Protein AF-A0A6J4H127-F1 (afdb_monomer_lite)

Sequence (293 aa):
DEWSAAPVFAVDTPQQILRGTQSWRGPETDSFRLRAMWDEQKLYLLVEVRDPSHEQTGRGPGVGGGDTLWIYLDPQGDGGRIGAKLTLAQTPAGPEVWDWKAGFPLPNAELGWAESAGGYTYEAALPWESLRARGVAAGTTMRIEAGRGFGANSFMDLSGRDPDSAANLVPLELVETGGQAGPAETAAAGSQDPGSVALGVQLDGSERWVVPQAISPDRDYLWLDPVTPQPIHLEAGAHTLRLSYAGADPTRAAIVDGFLLQPAVATKTLASPDGAQLKLGFDMLQGTLTWDE

InterPro domains:
  IPR010502 Carbohydrate-binding domain, family 9 [PF06452] (25-137)

Foldseek 3Di:
DVQVQFAKQKFFDLLQWLDDSVLDPGRQAAIKIWTWADDPWWIKIKMWGFHQDFDAADDQVRRQVGWWKWKWKQLQAPLQATLWIWTFHQYPVGTFIYTPVVSGTQPPKDWDKDDDRRTIMIIITHTCVSSVHPPDDAQRKMFMKMWTADDDLIMGISASDQSRRSNRTFIDGHHPGHDYDDRTPHDPDPDPPLQQWWKWKDKQNHDTQTGRDSPDSDPPDDDDDDRDPDDDDDDPDDMDIDIDTRHPHPVDYDDDPDDDDDDQKDWDWDADPVGDIKIWIAGPVVRDIDIDD

Secondary structure (DSSP, 8-state):
-GGGGSPPEEE-SGGGEEE-GGG---TTTSEEEEEEEE-SSEEEEEEEEE-S-------GGGGGGSS-EEEEEETT-SSS--SEEEEEEEETTEEEEEETTTTEEPTT-EEEEEEETTEEEEEEEEETTTTT--S--TT-EEEEEEEE--STT-EEESSSS-TTSTTTSEEEE--SS--PPPPP-PPP-----GGGSEEEEEETT-PPEEEE----S-SSS-----SSSSPPP--SS---EEEEE--S-TT------------SEEEEEEE-TTS-EEEEEEETTTTEEEEE-

Organism: NCBI:txid1672391

Radius of gyration: 22.8 Å; chains: 1; bounding box: 52×43×76 Å

Structure (mmCIF, N/CA/C/O backbone):
data_AF-A0A6J4H127-F1
#
_entry.id   AF-A0A6J4H127-F1
#
loop_
_atom_site.group_PDB
_atom_site.id
_atom_site.type_symbol
_atom_site.label_atom_id
_atom_site.label_alt_id
_atom_site.label_comp_id
_atom_site.label_asym_id
_atom_site.label_entity_id
_atom_site.label_seq_id
_atom_site.pdbx_PDB_ins_code
_atom_site.Cartn_x
_atom_site.Cartn_y
_atom_site.Cartn_z
_atom_site.occupancy
_atom_site.B_iso_or_equiv
_atom_site.auth_seq_id
_atom_site.auth_comp_id
_atom_site.auth_asym_id
_atom_site.auth_atom_id
_atom_site.pdbx_PDB_model_num
ATOM 1 N N . ASP A 1 1 ? -9.387 15.082 22.200 1.00 81.12 1 ASP A N 1
ATOM 2 C CA . ASP A 1 1 ? -8.937 14.264 21.071 1.00 81.12 1 ASP A CA 1
ATOM 3 C C . ASP A 1 1 ? -9.582 12.894 21.209 1.00 81.12 1 ASP A C 1
ATOM 5 O O . ASP A 1 1 ? -9.268 12.171 22.152 1.00 81.12 1 ASP A O 1
ATOM 9 N N . GLU A 1 2 ? -10.579 12.613 20.376 1.00 87.62 2 GLU A N 1
ATOM 10 C CA . GLU A 1 2 ? -11.391 11.385 20.420 1.00 87.62 2 GLU A CA 1
ATOM 11 C C . GLU A 1 2 ? -10.576 10.122 20.113 1.00 87.62 2 GLU A C 1
ATOM 13 O O . GLU A 1 2 ? -10.805 9.073 20.714 1.00 87.62 2 GLU A O 1
ATOM 18 N N . TRP A 1 3 ? -9.518 10.257 19.310 1.00 94.19 3 TRP A N 1
ATOM 19 C CA . TRP A 1 3 ? -8.603 9.175 18.957 1.00 94.19 3 TRP A CA 1
ATOM 20 C C . TRP A 1 3 ? -7.806 8.616 20.136 1.00 94.19 3 TRP A C 1
ATOM 22 O O . TRP A 1 3 ? -7.263 7.516 20.049 1.00 94.19 3 TRP A O 1
ATOM 32 N N . SER A 1 4 ? -7.745 9.334 21.261 1.00 90.69 4 SER A N 1
ATOM 33 C CA . SER A 1 4 ? -7.053 8.871 22.472 1.00 90.69 4 SER A CA 1
ATOM 34 C C . SER A 1 4 ? -7.666 7.610 23.092 1.00 90.69 4 SER A C 1
ATOM 36 O O . SER A 1 4 ? -6.975 6.902 23.822 1.00 90.69 4 SER A O 1
ATOM 38 N N . ALA A 1 5 ? -8.934 7.313 22.789 1.00 88.06 5 ALA A N 1
ATOM 39 C CA . ALA A 1 5 ? -9.617 6.097 23.227 1.00 88.06 5 ALA A CA 1
ATOM 40 C C . ALA A 1 5 ? -9.449 4.917 22.250 1.00 88.06 5 ALA A C 1
ATOM 42 O O . ALA A 1 5 ? -9.799 3.788 22.594 1.00 88.06 5 ALA A O 1
ATOM 43 N N . ALA A 1 6 ? -8.932 5.159 21.041 1.00 92.81 6 ALA A N 1
ATOM 44 C CA . ALA A 1 6 ? -8.759 4.126 20.030 1.00 92.81 6 ALA A CA 1
ATOM 45 C C . ALA A 1 6 ? -7.421 3.377 20.216 1.00 92.81 6 ALA A C 1
ATOM 47 O O . ALA A 1 6 ? -6.388 4.011 20.468 1.00 92.81 6 ALA A O 1
ATOM 48 N N . PRO A 1 7 ? -7.402 2.039 20.054 1.00 92.69 7 PRO A N 1
ATOM 49 C CA . PRO A 1 7 ? -6.166 1.265 20.048 1.00 92.69 7 PRO A CA 1
ATOM 50 C C . PRO A 1 7 ? -5.186 1.752 18.974 1.00 92.69 7 PRO A C 1
ATOM 52 O O . PRO A 1 7 ? -5.594 2.098 17.866 1.00 92.69 7 PRO A O 1
ATOM 55 N N . VAL A 1 8 ? -3.888 1.726 19.291 1.00 94.75 8 VAL A N 1
ATOM 56 C CA . VAL A 1 8 ? -2.814 2.068 18.347 1.00 94.75 8 VAL A CA 1
ATOM 57 C C . VAL A 1 8 ? -2.199 0.797 17.779 1.00 94.75 8 VAL A C 1
ATOM 59 O O . VAL A 1 8 ? -1.651 -0.009 18.528 1.00 94.75 8 VAL A O 1
ATOM 62 N N . PHE A 1 9 ? -2.227 0.661 16.458 1.00 94.56 9 PHE A N 1
ATOM 63 C CA . PHE A 1 9 ? -1.550 -0.398 15.717 1.00 94.56 9 PHE A CA 1
ATOM 64 C C . PHE A 1 9 ? -0.291 0.183 15.073 1.00 94.56 9 PHE A C 1
ATOM 66 O O . PHE A 1 9 ? -0.372 0.966 14.127 1.00 94.56 9 PHE A O 1
ATOM 73 N N . ALA A 1 10 ? 0.873 -0.139 15.635 1.00 96.06 10 ALA A N 1
ATOM 74 C CA . ALA A 1 10 ? 2.156 0.346 15.138 1.00 96.06 10 ALA A CA 1
ATOM 75 C C . ALA A 1 10 ? 2.726 -0.595 14.073 1.00 96.06 10 ALA A C 1
ATOM 77 O O . ALA A 1 10 ? 2.687 -1.818 14.228 1.00 96.06 10 ALA A O 1
ATOM 78 N N . VAL A 1 11 ? 3.269 -0.005 13.010 1.00 96.38 11 VAL A N 1
ATOM 79 C CA . VAL A 1 11 ? 4.017 -0.698 11.964 1.00 96.38 11 VAL A CA 1
ATOM 80 C C . VAL A 1 11 ? 5.423 -0.136 11.937 1.00 96.38 11 VAL A C 1
ATOM 82 O O . VAL A 1 11 ? 5.689 0.885 11.307 1.00 96.38 11 VAL A O 1
ATOM 85 N N . ASP A 1 12 ? 6.295 -0.762 12.718 1.00 96.06 12 ASP A N 1
ATOM 86 C CA . ASP A 1 12 ? 7.609 -0.240 13.092 1.00 96.06 12 ASP A CA 1
ATOM 87 C C . ASP A 1 12 ? 8.660 -1.351 13.301 1.00 96.06 12 ASP A C 1
ATOM 89 O O . ASP A 1 12 ? 9.743 -1.110 13.837 1.00 96.06 12 ASP A O 1
ATOM 93 N N . THR A 1 13 ? 8.381 -2.573 12.836 1.00 90.00 13 THR A N 1
ATOM 94 C CA . THR A 1 13 ? 9.287 -3.721 12.983 1.00 90.00 13 THR A CA 1
ATOM 95 C C . THR A 1 13 ? 9.682 -4.343 11.640 1.00 90.00 13 THR A C 1
ATOM 97 O O . THR A 1 13 ? 8.911 -4.286 10.682 1.00 90.00 13 THR A O 1
ATOM 100 N N . PRO A 1 14 ? 10.849 -5.015 11.551 1.00 84.81 14 PRO A N 1
ATOM 101 C CA . PRO A 1 14 ? 11.246 -5.732 10.339 1.00 84.81 14 PRO A CA 1
ATOM 102 C C . PRO A 1 14 ? 10.236 -6.784 9.872 1.00 84.81 14 PRO A C 1
ATOM 104 O O . PRO A 1 14 ? 10.102 -6.999 8.677 1.00 84.81 14 PRO A O 1
ATOM 107 N N . GLN A 1 15 ? 9.524 -7.433 10.797 1.00 84.38 15 GLN A N 1
ATOM 108 C CA . GLN A 1 15 ? 8.566 -8.504 10.495 1.00 84.38 15 GLN A CA 1
ATOM 109 C C . GLN A 1 15 ? 7.365 -8.012 9.685 1.00 84.38 15 GLN A C 1
ATOM 111 O O . GLN A 1 15 ? 6.705 -8.808 9.023 1.00 84.38 15 GLN A O 1
ATOM 116 N N . GLN A 1 16 ? 7.096 -6.710 9.749 1.00 92.00 16 GLN A N 1
ATOM 117 C CA . GLN A 1 16 ? 6.019 -6.021 9.046 1.00 92.00 16 GLN A CA 1
ATOM 118 C C . GLN A 1 16 ? 6.424 -5.564 7.640 1.00 92.00 16 GLN A C 1
ATOM 120 O O . GLN A 1 16 ? 5.627 -4.975 6.915 1.00 92.00 16 GLN A O 1
ATOM 125 N N . ILE A 1 17 ? 7.663 -5.836 7.230 1.00 86.06 17 ILE A N 1
ATOM 126 C CA . ILE A 1 17 ? 8.145 -5.534 5.890 1.00 86.06 17 ILE A CA 1
ATOM 127 C C . ILE A 1 17 ? 7.847 -6.729 4.993 1.00 86.06 17 ILE A C 1
ATOM 129 O O . ILE A 1 17 ? 8.472 -7.783 5.098 1.00 86.06 17 ILE A O 1
ATOM 133 N N . LEU A 1 18 ? 6.917 -6.546 4.061 1.00 83.75 18 LEU A N 1
ATOM 134 C CA . LEU A 1 18 ? 6.637 -7.536 3.028 1.00 83.75 18 LEU A CA 1
ATOM 135 C C . LEU A 1 18 ? 7.803 -7.638 2.033 1.00 83.75 18 LEU A C 1
ATOM 137 O O . LEU A 1 18 ? 8.158 -8.730 1.584 1.00 83.75 18 LEU A O 1
ATOM 141 N N . ARG A 1 19 ? 8.406 -6.495 1.676 1.00 78.00 19 ARG A N 1
ATOM 142 C CA . ARG A 1 19 ? 9.520 -6.419 0.718 1.00 78.00 19 ARG A CA 1
ATOM 143 C C . ARG A 1 19 ? 10.345 -5.144 0.871 1.00 78.00 19 ARG A C 1
ATOM 145 O O . ARG A 1 19 ? 9.851 -4.113 1.321 1.00 78.00 19 ARG A O 1
ATOM 152 N N . GLY A 1 20 ? 11.591 -5.197 0.403 1.00 76.44 20 GLY A N 1
ATOM 153 C CA . GLY A 1 20 ? 12.485 -4.037 0.389 1.00 76.44 20 GLY A CA 1
ATOM 154 C C . GLY A 1 20 ? 13.154 -3.741 1.731 1.00 76.44 20 GLY A C 1
ATOM 155 O O . GLY A 1 20 ? 13.531 -2.602 1.971 1.00 76.44 20 GLY A O 1
ATOM 156 N N . THR A 1 21 ? 13.334 -4.746 2.594 1.00 80.69 21 THR A N 1
ATOM 157 C CA . THR A 1 21 ? 13.971 -4.626 3.921 1.00 80.69 21 THR A CA 1
ATOM 158 C C . THR A 1 21 ? 15.309 -3.886 3.893 1.00 80.69 21 THR A C 1
ATOM 160 O O . THR A 1 21 ? 15.615 -3.131 4.808 1.00 80.69 21 THR A O 1
ATOM 163 N N . GLN A 1 22 ? 16.097 -4.042 2.828 1.00 77.94 22 GLN A N 1
ATOM 164 C CA . GLN A 1 22 ? 17.373 -3.345 2.637 1.00 77.94 22 GLN A CA 1
ATOM 165 C C . GLN A 1 22 ? 17.247 -1.818 2.511 1.00 77.94 22 GLN A C 1
ATOM 167 O O . GLN A 1 22 ? 18.223 -1.106 2.729 1.00 77.94 22 GLN A O 1
ATOM 172 N N . SER A 1 23 ? 16.069 -1.324 2.128 1.00 83.19 23 SER A N 1
ATOM 173 C CA . SER A 1 23 ? 15.762 0.101 1.983 1.00 83.19 23 SER A CA 1
ATOM 174 C C . SER A 1 23 ? 15.157 0.699 3.253 1.00 83.19 23 SER A C 1
ATOM 176 O O . SER A 1 23 ? 14.990 1.911 3.317 1.00 83.19 23 SER A O 1
ATOM 178 N N . TRP A 1 24 ? 14.840 -0.124 4.258 1.00 88.25 24 TRP A N 1
ATOM 179 C CA . TRP A 1 24 ? 14.204 0.330 5.489 1.00 88.25 24 TRP A CA 1
ATOM 180 C C . TRP A 1 24 ? 15.206 1.069 6.376 1.00 88.25 24 TRP A C 1
ATOM 182 O O . TRP A 1 24 ? 16.192 0.496 6.842 1.00 88.25 24 TRP A O 1
ATOM 192 N N . ARG A 1 25 ? 14.945 2.351 6.633 1.00 91.94 25 ARG A N 1
ATOM 193 C CA . ARG A 1 25 ? 15.816 3.246 7.415 1.00 91.94 25 ARG A CA 1
ATOM 194 C C . ARG A 1 2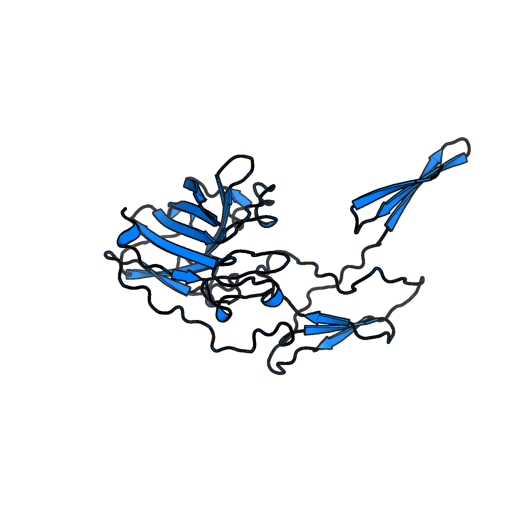5 ? 15.574 3.135 8.924 1.00 91.94 25 ARG A C 1
ATOM 196 O O . ARG A 1 25 ? 16.250 3.796 9.710 1.00 91.94 25 ARG A O 1
ATOM 203 N N . GLY A 1 26 ? 14.646 2.270 9.327 1.00 92.81 26 GLY A N 1
ATOM 204 C CA . GLY A 1 26 ? 14.267 2.026 10.712 1.00 92.81 26 GLY A CA 1
ATOM 205 C C . GLY A 1 26 ? 12.992 2.767 11.123 1.00 92.81 26 GLY A C 1
ATOM 206 O O . GLY A 1 26 ? 12.501 3.636 10.401 1.00 92.81 26 GLY A O 1
ATOM 207 N N . PRO A 1 27 ? 12.456 2.451 12.312 1.00 95.69 27 PRO A N 1
ATOM 208 C CA . PRO A 1 27 ? 11.121 2.879 12.731 1.00 95.69 27 PRO A CA 1
ATOM 209 C C . PRO A 1 27 ? 10.981 4.389 12.936 1.00 95.69 27 PRO A C 1
ATOM 211 O O . PRO A 1 27 ? 9.883 4.928 12.848 1.00 95.69 27 PRO A O 1
ATOM 214 N N . GLU A 1 28 ? 12.084 5.095 13.171 1.00 95.75 28 GLU A N 1
ATOM 215 C CA . GLU A 1 28 ? 12.083 6.554 13.324 1.00 95.75 28 GLU A CA 1
ATOM 216 C C . GLU A 1 28 ? 11.917 7.295 11.988 1.00 95.75 28 GLU A C 1
ATOM 218 O O . GLU A 1 28 ? 11.744 8.511 11.968 1.00 95.75 28 GLU A O 1
ATOM 223 N N . THR A 1 29 ? 12.007 6.586 10.860 1.00 95.44 29 THR A N 1
ATOM 224 C CA . THR A 1 29 ? 11.959 7.172 9.513 1.00 95.44 29 THR A CA 1
ATOM 225 C C . THR A 1 29 ? 10.939 6.488 8.620 1.00 95.44 29 THR A C 1
ATOM 227 O O . THR A 1 29 ? 10.255 7.184 7.888 1.00 95.44 29 THR A O 1
ATOM 230 N N . ASP A 1 30 ? 10.822 5.164 8.696 1.00 96.06 30 ASP A N 1
ATOM 231 C CA . ASP A 1 30 ? 9.944 4.354 7.859 1.00 96.06 30 ASP A CA 1
ATOM 232 C C . ASP A 1 30 ? 9.000 3.548 8.750 1.00 96.06 30 ASP A C 1
ATOM 234 O O . ASP A 1 30 ? 9.245 2.390 9.086 1.00 96.06 30 ASP A O 1
ATOM 238 N N . SER A 1 31 ? 7.931 4.193 9.202 1.00 97.50 31 SER A N 1
ATOM 239 C CA . SER A 1 31 ? 6.904 3.553 10.022 1.00 97.50 31 SER A CA 1
ATOM 240 C C . SER A 1 31 ? 5.572 4.263 9.869 1.00 97.50 31 SER A C 1
ATOM 242 O O . SER A 1 31 ? 5.485 5.349 9.290 1.00 97.50 31 SER A O 1
ATOM 244 N N . PHE A 1 32 ? 4.518 3.662 10.404 1.00 98.31 32 PHE A N 1
ATOM 245 C CA . PHE A 1 32 ? 3.281 4.384 10.649 1.00 98.31 32 PHE A CA 1
ATOM 246 C C . PHE A 1 32 ? 2.535 3.818 11.854 1.00 98.31 32 PHE A C 1
ATOM 248 O O . PHE A 1 32 ? 2.802 2.713 12.328 1.00 98.31 32 PHE A O 1
ATOM 255 N N . ARG A 1 33 ? 1.585 4.597 12.363 1.00 97.88 33 ARG A N 1
ATOM 256 C CA . ARG A 1 33 ? 0.638 4.179 13.395 1.00 97.88 33 ARG A CA 1
ATOM 257 C C . ARG A 1 33 ? -0.766 4.353 12.870 1.00 97.88 33 ARG A C 1
ATOM 259 O O . ARG A 1 33 ? -1.119 5.442 12.435 1.00 97.88 33 ARG A O 1
ATOM 266 N N . LEU A 1 34 ? -1.557 3.296 12.954 1.00 97.88 34 LEU A N 1
ATOM 267 C CA . LEU A 1 34 ? -2.966 3.288 12.601 1.00 97.88 34 LEU A CA 1
ATOM 268 C C . LEU A 1 34 ? -3.814 3.302 13.875 1.00 97.88 34 LEU A C 1
ATOM 270 O O . LEU A 1 34 ? -3.549 2.561 14.822 1.00 97.88 34 LEU A O 1
ATOM 274 N N . ARG A 1 35 ? -4.874 4.104 13.873 1.00 97.69 35 ARG A N 1
ATOM 275 C CA . ARG A 1 35 ? -6.030 3.958 14.759 1.00 97.69 35 ARG A CA 1
ATOM 276 C C . ARG A 1 35 ? -7.274 3.819 13.901 1.00 97.69 35 ARG A C 1
ATOM 278 O O . ARG A 1 35 ? -7.372 4.445 12.847 1.00 97.69 35 ARG A O 1
ATOM 285 N N . ALA A 1 36 ? -8.221 3.024 14.375 1.00 97.06 36 ALA A N 1
ATOM 286 C CA . ALA A 1 36 ? -9.509 2.851 13.726 1.00 97.06 36 ALA A CA 1
ATOM 287 C C . ALA A 1 36 ? -10.638 3.097 14.729 1.00 97.06 36 ALA A C 1
ATOM 289 O O . ALA A 1 36 ? -10.562 2.667 15.880 1.00 97.06 36 ALA A O 1
ATOM 290 N N . MET A 1 37 ? -11.681 3.779 14.272 1.00 97.19 37 MET A N 1
ATOM 291 C CA . MET A 1 37 ? -12.963 3.919 14.962 1.00 97.19 37 MET A CA 1
ATOM 292 C C . MET A 1 37 ? -14.079 3.635 13.963 1.00 97.19 37 MET A C 1
ATOM 294 O O . MET A 1 37 ? -13.846 3.586 12.757 1.00 97.19 37 MET A O 1
ATOM 298 N N . TRP A 1 38 ? -15.298 3.439 14.443 1.00 97.69 38 TRP A N 1
ATOM 299 C CA . TRP A 1 38 ? -16.438 3.215 13.569 1.00 97.69 38 TRP A CA 1
ATOM 300 C C . TRP A 1 38 ? -17.729 3.726 14.200 1.00 97.69 38 TRP A C 1
ATOM 302 O O . TRP A 1 38 ? -17.828 3.836 15.421 1.00 97.69 38 TRP A O 1
ATOM 312 N N . ASP A 1 39 ? -18.710 4.005 13.350 1.00 96.31 39 ASP A N 1
ATOM 313 C CA . ASP A 1 39 ? -20.108 4.200 13.728 1.00 96.31 39 ASP A CA 1
ATOM 314 C C . ASP A 1 39 ? -21.032 3.465 12.740 1.00 96.31 39 ASP A C 1
ATOM 316 O O . ASP A 1 39 ? -20.569 2.707 11.878 1.00 96.31 39 ASP A O 1
ATOM 320 N N . GLU A 1 40 ? -22.349 3.673 12.832 1.00 95.88 40 GLU A N 1
ATOM 321 C CA . GLU A 1 40 ? -23.301 2.992 11.946 1.00 95.88 40 GLU A CA 1
ATOM 322 C C . GLU A 1 40 ? -23.157 3.368 10.458 1.00 95.88 40 GLU A C 1
ATOM 324 O O . GLU A 1 40 ? -23.720 2.690 9.595 1.00 95.88 40 GLU A O 1
ATOM 329 N N . GLN A 1 41 ? -22.425 4.434 10.126 1.00 97.44 41 GLN A N 1
ATOM 330 C CA . GLN A 1 41 ? -22.322 4.989 8.777 1.00 97.44 41 GLN A CA 1
ATOM 331 C C . GLN A 1 41 ? -20.936 4.820 8.153 1.00 97.44 41 GLN A C 1
ATOM 333 O O . GLN A 1 41 ? -20.843 4.621 6.935 1.00 97.44 41 GLN A O 1
ATOM 338 N N . LYS A 1 42 ? -19.866 4.911 8.947 1.00 98.44 42 LYS A N 1
ATOM 339 C CA . LYS A 1 42 ? -18.495 5.007 8.448 1.00 98.44 42 LYS A CA 1
ATOM 340 C C . LYS A 1 42 ? -17.493 4.204 9.280 1.00 98.44 42 LYS A C 1
ATOM 342 O O . LYS A 1 42 ? -17.625 4.025 10.490 1.00 98.44 42 LYS A O 1
ATOM 347 N N . LEU A 1 43 ? -16.439 3.784 8.589 1.00 98.44 43 LEU A N 1
ATOM 348 C CA . LEU A 1 43 ? -15.148 3.431 9.165 1.00 98.44 43 LEU A CA 1
ATOM 349 C C . LEU A 1 43 ? -14.273 4.683 9.191 1.00 98.44 43 LEU A C 1
ATOM 351 O O . LEU A 1 43 ? -14.102 5.334 8.161 1.00 98.44 43 LEU A O 1
ATOM 355 N N . TYR A 1 44 ? -13.677 4.985 10.335 1.00 98.56 44 TYR A N 1
ATOM 356 C CA . TYR A 1 44 ? -12.742 6.090 10.494 1.00 98.56 44 TYR A CA 1
ATOM 357 C C . TYR A 1 44 ? -11.331 5.549 10.671 1.00 98.56 44 TYR A C 1
ATOM 359 O O . TYR A 1 44 ? -11.118 4.646 11.480 1.00 98.56 44 TYR A O 1
ATOM 367 N N . LEU A 1 45 ? -10.365 6.124 9.958 1.00 98.62 45 LEU A N 1
ATOM 368 C CA . LEU A 1 45 ? -8.949 5.777 10.076 1.00 98.62 45 LEU A CA 1
ATOM 369 C C . LEU A 1 45 ? -8.131 7.033 10.369 1.00 98.62 45 LEU A C 1
ATOM 371 O O . LEU A 1 45 ? -8.240 8.013 9.638 1.00 98.62 45 LEU A O 1
ATOM 375 N N . LEU A 1 46 ? -7.269 6.973 11.381 1.00 98.38 46 LEU A N 1
ATOM 376 C CA . LEU A 1 46 ? -6.222 7.963 11.620 1.00 98.38 46 LEU A CA 1
ATOM 377 C C . LEU A 1 46 ? -4.872 7.287 11.451 1.00 98.38 46 LEU A C 1
ATOM 379 O O . LEU A 1 46 ? -4.579 6.307 12.141 1.00 98.38 46 LEU A O 1
ATOM 383 N N . VAL A 1 47 ? -4.048 7.816 10.551 1.00 98.44 47 VAL A N 1
ATOM 384 C CA . VAL A 1 47 ? -2.750 7.233 10.223 1.00 98.44 47 VAL A CA 1
ATOM 385 C C . VAL A 1 47 ? -1.661 8.275 10.319 1.00 98.44 47 VAL A C 1
ATOM 387 O O . VAL A 1 47 ? -1.614 9.200 9.518 1.00 98.44 47 VAL A O 1
ATOM 390 N N . GLU A 1 48 ? -0.777 8.100 11.294 1.00 98.19 48 GLU A N 1
ATOM 391 C CA . GLU A 1 48 ? 0.410 8.928 11.492 1.00 98.19 48 GLU A CA 1
ATOM 392 C C . GLU A 1 48 ? 1.596 8.231 10.823 1.00 98.19 48 GLU A C 1
ATOM 394 O O . GLU A 1 48 ? 2.038 7.181 11.291 1.00 98.19 48 GLU A O 1
ATOM 399 N N . VAL A 1 49 ? 2.109 8.788 9.732 1.00 98.38 49 VAL A N 1
ATOM 400 C CA . VAL A 1 49 ? 3.230 8.232 8.967 1.00 98.38 49 VAL A CA 1
ATOM 401 C C . VAL A 1 49 ? 4.518 8.945 9.348 1.00 98.38 49 VAL A C 1
ATOM 403 O O . VAL A 1 49 ? 4.566 10.173 9.395 1.00 98.38 49 VAL A O 1
ATOM 406 N N . ARG A 1 50 ? 5.580 8.175 9.590 1.00 98.00 50 ARG A N 1
ATOM 407 C CA . ARG A 1 50 ? 6.956 8.671 9.583 1.00 98.00 50 ARG A CA 1
ATOM 408 C C . ARG A 1 50 ? 7.495 8.536 8.173 1.00 98.00 50 ARG A C 1
ATOM 410 O O . ARG A 1 50 ? 7.542 7.430 7.639 1.00 98.00 50 ARG A O 1
ATOM 417 N N . ASP A 1 51 ? 7.827 9.681 7.595 1.00 95.69 51 ASP A N 1
ATOM 418 C CA . ASP A 1 51 ? 8.592 9.831 6.364 1.00 95.69 51 ASP A CA 1
ATOM 419 C C . ASP A 1 51 ? 9.050 11.296 6.277 1.00 95.69 51 ASP A C 1
ATOM 421 O O . ASP A 1 51 ? 8.205 12.195 6.319 1.00 95.69 51 ASP A O 1
ATOM 425 N N . PRO A 1 52 ? 10.358 11.594 6.220 1.00 92.75 52 PRO A N 1
ATOM 426 C CA . PRO A 1 52 ? 10.842 12.973 6.166 1.00 92.75 52 PRO A CA 1
ATOM 427 C C . PRO A 1 52 ? 10.441 13.731 4.893 1.00 92.75 52 PRO A C 1
ATOM 429 O O . PRO A 1 52 ? 10.581 14.953 4.864 1.00 92.75 52 PRO A O 1
ATOM 432 N N . SER A 1 53 ? 9.977 13.039 3.854 1.00 90.44 53 SER A N 1
ATOM 433 C CA . SER A 1 53 ? 9.517 13.629 2.597 1.00 90.44 53 SER A CA 1
ATOM 434 C C . SER A 1 53 ? 8.188 13.010 2.186 1.00 90.44 53 SER A C 1
ATOM 436 O O . SER A 1 53 ? 8.018 11.805 2.310 1.00 90.44 53 SER A O 1
ATOM 438 N N . HIS A 1 54 ? 7.263 13.828 1.684 1.00 94.44 54 HIS A N 1
ATOM 439 C CA . HIS A 1 54 ? 6.060 13.349 1.005 1.00 94.44 54 HIS A CA 1
ATOM 440 C C . HIS A 1 54 ? 6.165 13.674 -0.488 1.00 94.44 54 HIS A C 1
ATOM 442 O O . HIS A 1 54 ? 6.173 14.842 -0.880 1.00 94.44 54 HIS A O 1
ATOM 448 N N . GLU A 1 55 ? 6.285 12.642 -1.320 1.00 93.62 55 GLU A N 1
ATOM 449 C CA . GLU A 1 55 ? 6.450 12.724 -2.769 1.00 93.62 55 GLU A CA 1
ATOM 450 C C . GLU A 1 55 ? 5.260 12.085 -3.493 1.00 93.62 55 GLU A C 1
ATOM 452 O O . GLU A 1 55 ? 5.216 10.884 -3.754 1.00 93.62 55 GLU A O 1
ATOM 457 N N . GLN A 1 56 ? 4.280 12.903 -3.879 1.00 94.50 56 GLN A N 1
ATOM 458 C CA . GLN A 1 56 ? 3.113 12.446 -4.633 1.00 94.50 56 GLN A CA 1
ATOM 459 C C . GLN A 1 56 ? 2.800 13.392 -5.794 1.00 94.50 56 GLN A C 1
ATOM 461 O O . GLN A 1 56 ? 2.427 14.549 -5.607 1.00 94.50 56 GLN A O 1
ATOM 466 N N . THR A 1 57 ? 2.924 12.882 -7.019 1.00 93.44 57 THR A N 1
ATOM 467 C CA . THR A 1 57 ? 2.646 13.636 -8.258 1.00 93.44 57 THR A CA 1
ATOM 468 C C . THR A 1 57 ? 1.466 13.070 -9.050 1.00 93.44 57 THR A C 1
ATOM 470 O O . THR A 1 57 ? 0.978 13.711 -9.984 1.00 93.44 57 THR A O 1
ATOM 473 N N . GLY A 1 58 ? 0.991 11.881 -8.675 1.00 89.56 58 GLY A N 1
ATOM 474 C CA . GLY A 1 58 ? -0.097 11.165 -9.319 1.00 89.56 58 GLY A CA 1
ATOM 475 C C . GLY A 1 58 ? -1.483 11.571 -8.817 1.00 89.56 58 GLY A C 1
ATOM 476 O O . GLY A 1 58 ? -1.655 12.213 -7.783 1.00 89.56 58 GLY A O 1
ATOM 477 N N . ARG A 1 59 ? -2.493 11.174 -9.595 1.00 93.50 59 ARG A N 1
ATOM 478 C CA . ARG A 1 59 ? -3.930 11.286 -9.298 1.00 93.50 59 ARG A CA 1
ATOM 479 C C . ARG A 1 59 ? -4.670 10.100 -9.900 1.00 93.50 59 ARG A C 1
ATOM 481 O O . ARG A 1 59 ? -4.197 9.533 -10.892 1.00 93.50 59 ARG A O 1
ATOM 488 N N . GLY A 1 60 ? -5.843 9.772 -9.374 1.00 93.19 60 GLY A N 1
ATOM 489 C CA . GLY A 1 60 ? -6.628 8.632 -9.823 1.00 93.19 60 GLY A CA 1
ATOM 490 C C . GLY A 1 60 ? -5.793 7.347 -9.888 1.00 93.19 60 GLY A C 1
ATOM 491 O O . GLY A 1 60 ? -5.128 7.015 -8.916 1.00 93.19 60 GLY A O 1
ATOM 492 N N . PRO A 1 61 ? -5.705 6.652 -11.037 1.00 88.50 61 PRO A N 1
ATOM 493 C CA . PRO A 1 61 ? -4.901 5.431 -11.142 1.00 88.50 61 PRO A CA 1
ATOM 494 C C . PRO A 1 61 ? -3.384 5.668 -10.996 1.00 88.50 61 PRO A C 1
ATOM 496 O O . PRO A 1 61 ? -2.630 4.716 -10.843 1.00 88.50 61 PRO A O 1
ATOM 499 N N . GLY A 1 62 ? -2.912 6.920 -11.056 1.00 88.44 62 GLY A N 1
ATOM 500 C CA . GLY A 1 62 ? -1.500 7.264 -10.875 1.00 88.44 62 GLY A CA 1
ATOM 501 C C . GLY A 1 62 ? -1.058 7.407 -9.416 1.00 88.44 62 GLY A C 1
ATOM 502 O O . GLY A 1 62 ? 0.141 7.497 -9.174 1.00 88.44 62 GLY A O 1
ATOM 503 N N . VAL A 1 63 ? -1.981 7.432 -8.443 1.00 91.25 63 VAL A N 1
ATOM 504 C CA . VAL A 1 63 ? -1.640 7.659 -7.019 1.00 91.25 63 VAL A CA 1
ATOM 505 C C . VAL A 1 63 ? -0.735 6.577 -6.430 1.00 91.25 63 VAL A C 1
ATOM 507 O O . VAL A 1 63 ? 0.031 6.856 -5.513 1.00 91.25 63 VAL A O 1
ATOM 510 N N . GLY A 1 64 ? -0.771 5.360 -6.982 1.00 86.38 64 GLY A N 1
ATOM 511 C CA . GLY A 1 64 ? 0.074 4.252 -6.533 1.00 86.38 64 GLY A CA 1
ATOM 512 C C . GLY A 1 64 ? 1.567 4.429 -6.835 1.00 86.38 64 GLY A C 1
ATOM 513 O O . GLY A 1 64 ? 2.376 3.686 -6.292 1.00 86.38 64 GLY A O 1
ATOM 514 N N . GLY A 1 65 ? 1.937 5.389 -7.693 1.00 84.00 65 GLY A N 1
ATOM 515 C CA . GLY A 1 65 ? 3.328 5.647 -8.081 1.00 84.00 65 GLY A CA 1
ATOM 516 C C . GLY A 1 65 ? 4.102 6.587 -7.152 1.00 84.00 65 GLY A C 1
ATOM 517 O O . GLY A 1 65 ? 5.272 6.844 -7.416 1.00 84.00 65 GLY A O 1
ATOM 518 N N . GLY A 1 66 ? 3.467 7.120 -6.107 1.00 90.12 66 GLY A N 1
ATOM 519 C CA . GLY A 1 66 ? 4.095 8.007 -5.127 1.00 90.12 66 GLY A CA 1
ATOM 520 C C . GLY A 1 66 ? 3.688 7.657 -3.700 1.00 90.12 66 GLY A C 1
ATOM 521 O O . GLY A 1 66 ? 3.119 6.593 -3.445 1.00 90.12 66 GLY A O 1
ATOM 522 N N . ASP A 1 67 ? 3.933 8.577 -2.774 1.00 94.75 67 ASP A N 1
ATOM 523 C CA . ASP A 1 67 ? 3.597 8.389 -1.370 1.00 94.75 67 ASP A CA 1
ATOM 524 C C . ASP A 1 67 ? 2.086 8.360 -1.157 1.00 94.75 67 ASP A C 1
ATOM 526 O O . ASP A 1 67 ? 1.353 9.336 -1.361 1.00 94.75 67 ASP A O 1
ATOM 530 N N . THR A 1 68 ? 1.624 7.192 -0.730 1.00 96.00 68 THR A N 1
ATOM 531 C CA . THR A 1 68 ? 0.232 6.882 -0.440 1.00 96.00 68 THR A CA 1
ATOM 532 C C . THR A 1 68 ? 0.179 5.823 0.650 1.00 96.00 68 THR A C 1
ATOM 534 O O . THR A 1 68 ? 1.069 4.976 0.766 1.00 96.00 68 THR A O 1
ATOM 537 N N . LEU A 1 69 ? -0.903 5.829 1.421 1.00 98.00 69 LEU A N 1
ATOM 538 C CA . LEU A 1 69 ? -1.267 4.686 2.244 1.00 98.00 69 LEU A CA 1
ATOM 539 C C . LEU A 1 69 ? -2.218 3.786 1.457 1.00 98.00 69 LEU A C 1
ATOM 541 O O . LEU A 1 69 ? -3.182 4.273 0.877 1.00 98.00 69 LEU A O 1
ATOM 545 N N . TRP A 1 70 ? -1.967 2.487 1.448 1.00 97.94 70 TRP A N 1
ATOM 546 C CA . TRP A 1 70 ? -2.849 1.469 0.897 1.00 97.94 70 TRP A CA 1
ATOM 547 C C . TRP A 1 70 ? -3.724 0.881 1.997 1.00 97.94 70 TRP A C 1
ATOM 549 O O . TRP A 1 70 ? -3.229 0.600 3.084 1.00 97.94 70 TRP A O 1
ATOM 559 N N . ILE A 1 71 ? -5.003 0.661 1.699 1.00 98.38 71 ILE A N 1
ATOM 560 C CA . ILE A 1 71 ? -5.968 0.016 2.590 1.00 98.38 71 ILE A CA 1
ATOM 561 C C . ILE A 1 71 ? -6.636 -1.136 1.844 1.00 98.38 71 ILE A C 1
ATOM 563 O O . ILE A 1 71 ? -7.234 -0.940 0.785 1.00 98.38 71 ILE A O 1
ATOM 567 N N . TYR A 1 72 ? -6.589 -2.326 2.425 1.00 98.06 72 TYR A N 1
ATOM 568 C CA . TYR A 1 72 ? -7.230 -3.528 1.905 1.00 98.06 72 TYR A CA 1
ATOM 569 C C . TYR A 1 72 ? -8.255 -3.997 2.915 1.00 98.06 72 TYR A C 1
ATOM 571 O O . TYR A 1 72 ? -7.936 -4.144 4.090 1.00 98.06 72 TYR A O 1
ATOM 579 N N . LEU A 1 73 ? -9.485 -4.230 2.472 1.00 97.56 73 LEU A N 1
ATOM 580 C CA . LEU A 1 73 ? -10.569 -4.654 3.346 1.00 97.56 73 LEU A CA 1
ATOM 581 C C . LEU A 1 73 ? -11.221 -5.916 2.813 1.00 97.56 73 LEU A C 1
ATOM 583 O O . LEU A 1 73 ? -11.591 -5.989 1.639 1.00 97.56 73 LEU A O 1
ATOM 587 N N . ASP A 1 74 ? -11.473 -6.847 3.719 1.00 96.94 74 ASP A N 1
ATOM 588 C CA . ASP A 1 74 ? -12.528 -7.843 3.607 1.00 96.94 74 ASP A CA 1
ATOM 589 C C . ASP A 1 74 ? -13.636 -7.459 4.603 1.00 96.94 74 ASP A C 1
ATOM 591 O O . ASP A 1 74 ? -13.551 -7.788 5.791 1.00 96.94 74 ASP A O 1
ATOM 595 N N . PRO A 1 75 ? -14.685 -6.748 4.147 1.00 94.19 75 PRO A N 1
ATOM 596 C CA . PRO A 1 75 ? -15.765 -6.305 5.021 1.00 94.19 75 PRO A CA 1
ATOM 597 C C . PRO A 1 75 ? -16.681 -7.431 5.506 1.00 94.19 75 PRO A C 1
ATOM 599 O O . PRO A 1 75 ? -17.589 -7.164 6.286 1.00 94.19 75 PRO A O 1
ATOM 602 N N . GLN A 1 76 ? -16.553 -8.651 4.976 1.00 91.81 76 GLN A N 1
ATOM 603 C CA . GLN A 1 76 ? -17.330 -9.812 5.434 1.00 91.81 76 GLN A CA 1
ATOM 604 C C . GLN A 1 76 ? -16.550 -10.653 6.445 1.00 91.81 76 GLN A C 1
ATOM 606 O O . GLN A 1 76 ? -17.153 -11.397 7.212 1.00 91.81 76 GLN A O 1
ATOM 611 N N . GLY A 1 77 ? -15.227 -10.504 6.457 1.00 93.50 77 GLY A N 1
ATOM 612 C CA . GLY A 1 77 ? -14.335 -11.090 7.444 1.00 93.50 77 GLY A CA 1
ATOM 613 C C . GLY A 1 77 ? -14.062 -12.583 7.265 1.00 93.50 77 GLY A C 1
ATOM 614 O O . GLY A 1 77 ? -13.405 -13.186 8.116 1.00 93.50 77 GLY A O 1
ATOM 615 N N . ASP A 1 78 ? -14.544 -13.186 6.177 1.00 92.56 78 ASP A N 1
ATOM 616 C CA . ASP A 1 78 ? -14.439 -14.623 5.912 1.00 92.56 78 ASP A CA 1
ATOM 617 C C . ASP A 1 78 ? -13.075 -15.044 5.335 1.00 92.56 78 ASP A C 1
ATOM 619 O O . ASP A 1 78 ? -12.791 -16.239 5.228 1.00 92.56 78 ASP A O 1
ATOM 623 N N . GLY A 1 79 ? -12.213 -14.081 4.993 1.00 90.88 79 GLY A N 1
ATOM 624 C CA . GLY A 1 79 ? -10.900 -14.312 4.392 1.00 90.88 79 GLY A CA 1
ATOM 625 C C . GLY A 1 79 ? -10.972 -14.796 2.942 1.00 90.88 79 GLY A C 1
ATOM 626 O O . GLY A 1 79 ? -9.959 -15.227 2.390 1.00 90.88 79 GLY A O 1
ATOM 627 N N . GLY A 1 80 ? -12.150 -14.750 2.315 1.00 89.56 80 GLY A N 1
ATOM 628 C CA . GLY A 1 80 ? -12.391 -15.275 0.976 1.00 89.56 80 GLY A CA 1
ATOM 629 C C . GLY A 1 80 ? -12.107 -14.275 -0.141 1.00 89.56 80 GLY A C 1
ATOM 630 O O . GLY A 1 80 ? -11.705 -14.684 -1.233 1.00 89.56 80 GLY A O 1
ATOM 631 N N . ARG A 1 81 ? -12.309 -12.968 0.090 1.00 92.12 81 ARG A N 1
ATOM 632 C CA . ARG A 1 81 ? -12.071 -11.935 -0.936 1.00 92.12 81 ARG A CA 1
ATOM 633 C C . ARG A 1 81 ? -11.781 -10.544 -0.381 1.00 92.12 81 ARG A C 1
ATOM 635 O O . ARG A 1 81 ? -12.381 -10.107 0.592 1.00 92.12 81 ARG A O 1
ATOM 642 N N . ILE A 1 82 ? -10.961 -9.792 -1.114 1.00 94.19 82 ILE A N 1
ATOM 643 C CA . ILE A 1 82 ? -10.798 -8.351 -0.903 1.00 94.19 82 ILE A CA 1
ATOM 644 C C . ILE A 1 82 ? -12.035 -7.633 -1.455 1.00 94.19 82 ILE A C 1
ATOM 646 O O . ILE A 1 82 ? -12.283 -7.636 -2.668 1.00 94.19 82 ILE A O 1
ATOM 650 N N . GLY A 1 83 ? -12.822 -7.030 -0.566 1.00 93.50 83 GLY A N 1
ATOM 651 C CA . GLY A 1 83 ? -14.020 -6.247 -0.875 1.00 93.50 83 GLY A CA 1
ATOM 652 C C . GLY A 1 83 ? -13.730 -4.789 -1.239 1.00 93.50 83 GLY A C 1
ATOM 653 O O . GLY A 1 83 ? -14.449 -4.220 -2.065 1.00 93.50 83 GLY A O 1
ATOM 654 N N . ALA A 1 84 ? -12.658 -4.201 -0.705 1.00 95.81 84 ALA A N 1
ATOM 655 C CA . ALA A 1 84 ? -12.175 -2.873 -1.084 1.00 95.81 84 ALA A CA 1
ATOM 656 C C . ALA A 1 84 ? -10.643 -2.827 -1.089 1.00 95.81 84 ALA A C 1
ATOM 658 O O . ALA A 1 84 ? -10.010 -3.404 -0.211 1.00 95.81 84 ALA A O 1
ATOM 659 N N . LYS A 1 85 ? -10.076 -2.147 -2.089 1.00 97.06 85 LYS A N 1
ATOM 660 C CA . LYS A 1 85 ? -8.641 -1.883 -2.227 1.00 97.06 85 LYS A CA 1
ATOM 661 C C . LYS A 1 85 ? -8.495 -0.404 -2.529 1.00 97.06 85 LYS A C 1
ATOM 663 O O . LYS A 1 85 ? -8.924 0.046 -3.589 1.00 97.06 85 LYS A O 1
ATOM 668 N N . LEU A 1 86 ? -7.993 0.347 -1.563 1.00 98.25 86 LEU A N 1
ATOM 669 C CA . LEU A 1 86 ? -8.017 1.799 -1.573 1.00 98.25 86 LEU A CA 1
ATOM 670 C C . LEU A 1 86 ? -6.612 2.362 -1.428 1.00 98.25 86 LEU A C 1
ATOM 672 O O . LEU A 1 86 ? -5.749 1.748 -0.805 1.00 98.25 86 LEU A O 1
ATOM 676 N N . THR A 1 87 ? -6.427 3.576 -1.921 1.00 98.25 87 THR A N 1
ATOM 677 C CA . THR A 1 87 ? -5.275 4.416 -1.584 1.00 98.25 87 THR A CA 1
ATOM 678 C C . THR A 1 87 ? -5.741 5.733 -0.988 1.00 98.25 87 THR A C 1
ATOM 680 O O . THR A 1 87 ? -6.641 6.361 -1.546 1.00 98.25 87 THR A O 1
ATOM 683 N N . LEU A 1 88 ? -5.127 6.141 0.125 1.00 98.50 88 LEU A N 1
ATOM 684 C CA . LEU A 1 88 ? -5.237 7.471 0.720 1.00 98.50 88 LEU A CA 1
ATOM 685 C C . LEU A 1 88 ? -3.988 8.267 0.342 1.00 98.50 88 LEU A C 1
ATOM 687 O O . LEU A 1 88 ? -2.882 7.909 0.759 1.00 98.50 88 LEU A O 1
ATOM 691 N N . ALA A 1 89 ? -4.161 9.333 -0.434 1.00 97.81 89 ALA A N 1
ATOM 692 C CA . ALA A 1 89 ? -3.045 10.127 -0.929 1.00 97.81 89 ALA A CA 1
ATOM 693 C C . ALA A 1 89 ? -3.343 11.624 -0.853 1.00 97.81 89 ALA A C 1
ATOM 695 O O . ALA A 1 89 ? -4.431 12.076 -1.211 1.00 97.81 89 ALA A O 1
ATOM 696 N N . GLN A 1 90 ? -2.345 12.410 -0.454 1.00 98.06 90 GLN A N 1
ATOM 697 C CA . GLN A 1 90 ? -2.340 13.847 -0.706 1.00 98.06 90 GLN A CA 1
ATOM 698 C C . GLN A 1 90 ? -1.851 14.083 -2.138 1.00 98.06 90 GLN A C 1
ATOM 700 O O . GLN A 1 90 ? -0.663 13.983 -2.417 1.00 98.06 90 GLN A O 1
ATOM 705 N N . THR A 1 91 ? -2.760 14.369 -3.067 1.00 97.44 91 THR A N 1
ATOM 706 C CA . THR A 1 91 ? -2.411 14.588 -4.483 1.00 97.44 91 THR A CA 1
ATOM 707 C C . THR A 1 91 ? -2.172 16.076 -4.774 1.00 97.44 91 THR A C 1
ATOM 709 O O . THR A 1 91 ? -2.553 16.934 -3.967 1.00 97.44 91 THR A O 1
ATOM 712 N N . PRO A 1 92 ? -1.644 16.441 -5.960 1.00 95.69 92 PRO A N 1
ATOM 713 C CA . PRO A 1 92 ? -1.583 17.842 -6.388 1.00 95.69 92 PRO A CA 1
ATOM 714 C C . PRO A 1 92 ? -2.950 18.548 -6.459 1.00 95.69 92 PRO A C 1
ATOM 716 O O . PRO A 1 92 ? -3.005 19.775 -6.446 1.00 95.69 92 PRO A O 1
ATOM 719 N N . ALA A 1 93 ? -4.053 17.794 -6.550 1.00 95.25 93 ALA A N 1
ATOM 720 C CA . ALA A 1 93 ? -5.418 18.325 -6.572 1.00 95.25 93 ALA A CA 1
ATOM 721 C C . ALA A 1 93 ? -6.091 18.340 -5.185 1.00 95.25 93 ALA A C 1
ATOM 723 O O . ALA A 1 93 ? -7.238 18.774 -5.075 1.00 95.25 93 ALA A O 1
ATOM 724 N N . GLY A 1 94 ? -5.391 17.887 -4.142 1.00 97.25 94 GLY A N 1
ATOM 725 C CA . GLY A 1 94 ? -5.919 17.719 -2.790 1.00 97.25 94 GLY A CA 1
ATOM 726 C C . GLY A 1 94 ? -5.949 16.254 -2.332 1.00 97.25 94 GLY A C 1
ATOM 727 O O . GLY A 1 94 ? -5.547 15.360 -3.085 1.00 97.25 94 GLY A O 1
ATOM 728 N N . PRO A 1 95 ? -6.409 16.002 -1.096 1.00 98.12 95 PRO A N 1
ATOM 729 C CA . PRO A 1 95 ? -6.593 14.652 -0.580 1.00 98.12 95 PRO A CA 1
ATOM 730 C C . PRO A 1 95 ? -7.557 13.830 -1.451 1.00 98.12 95 PRO A C 1
ATOM 732 O O . PRO A 1 95 ? -8.639 14.299 -1.804 1.00 98.12 95 PRO A O 1
ATOM 735 N N . GLU A 1 96 ? -7.178 12.598 -1.782 1.00 98.19 96 GLU A N 1
ATOM 736 C CA . GLU A 1 96 ? -7.964 11.675 -2.603 1.00 98.19 96 GLU A CA 1
ATOM 737 C C . GLU A 1 96 ? -8.016 10.279 -1.964 1.00 98.19 96 GLU A C 1
ATOM 739 O O . GLU A 1 96 ? -6.998 9.748 -1.512 1.00 98.19 96 GLU A O 1
ATOM 744 N N . VAL A 1 97 ? -9.208 9.672 -1.975 1.00 98.69 97 VAL A N 1
ATOM 745 C CA . VAL A 1 97 ? -9.404 8.239 -1.719 1.00 98.69 97 VAL A CA 1
ATOM 746 C C . VAL A 1 97 ? -9.749 7.565 -3.040 1.00 98.69 97 VAL A C 1
ATOM 748 O O . VAL A 1 97 ? -10.845 7.756 -3.567 1.00 98.69 97 VAL A O 1
ATOM 751 N N . TRP A 1 98 ? -8.833 6.773 -3.585 1.00 98.12 98 TRP A N 1
ATOM 752 C CA . TRP A 1 98 ? -9.047 6.062 -4.849 1.00 98.12 98 TRP A CA 1
ATOM 753 C C . TRP A 1 98 ? -9.429 4.601 -4.601 1.00 98.12 98 TRP A C 1
ATOM 755 O O . TRP A 1 98 ? -8.737 3.925 -3.844 1.00 98.12 98 TRP A O 1
ATOM 765 N N . ASP A 1 99 ? -10.508 4.105 -5.223 1.00 97.81 99 ASP A N 1
ATOM 766 C CA . ASP A 1 99 ? -10.915 2.693 -5.159 1.00 97.81 99 ASP A CA 1
ATOM 767 C C . ASP A 1 99 ? -10.405 1.938 -6.391 1.00 97.81 99 ASP A C 1
ATOM 769 O O . ASP A 1 99 ? -10.938 2.065 -7.496 1.00 97.81 99 ASP A O 1
ATOM 773 N N . TRP A 1 100 ? -9.388 1.102 -6.188 1.00 95.25 100 TRP A N 1
ATOM 774 C CA . TRP A 1 100 ? -8.752 0.303 -7.233 1.00 95.25 100 TRP A CA 1
ATOM 775 C C . TRP A 1 100 ? -9.652 -0.799 -7.783 1.00 95.25 100 TRP A C 1
ATOM 777 O O . TRP A 1 100 ? -9.484 -1.199 -8.933 1.00 95.25 100 TRP A O 1
ATOM 787 N N . LYS A 1 101 ? -10.631 -1.280 -7.004 1.00 92.81 101 LYS A N 1
ATOM 788 C CA . LYS A 1 101 ? -11.593 -2.277 -7.497 1.00 92.81 101 LYS A CA 1
ATOM 789 C C . LYS A 1 101 ? -12.656 -1.644 -8.382 1.00 92.81 101 LYS A C 1
ATOM 791 O O . LYS A 1 101 ? -13.167 -2.298 -9.287 1.00 92.81 101 LYS A O 1
ATOM 796 N N . ALA A 1 102 ? -13.029 -0.405 -8.081 1.00 92.88 102 ALA A N 1
ATOM 797 C CA . ALA A 1 102 ? -14.062 0.311 -8.815 1.00 92.88 102 ALA A CA 1
ATOM 798 C C . ALA A 1 102 ? -13.494 1.111 -10.003 1.00 92.88 102 ALA A C 1
ATOM 800 O O . ALA A 1 102 ? -14.199 1.324 -10.988 1.00 92.88 102 ALA A O 1
ATOM 801 N N . GLY A 1 103 ? -12.224 1.523 -9.931 1.00 94.44 103 GLY A N 1
ATOM 802 C CA . GLY A 1 103 ? -11.555 2.332 -10.951 1.00 94.44 103 GLY A CA 1
ATOM 803 C C . GLY A 1 103 ? -11.954 3.811 -10.923 1.00 94.44 103 GLY A C 1
ATOM 804 O O . GLY A 1 103 ? -11.861 4.485 -11.949 1.00 94.44 103 GLY A O 1
ATOM 805 N N . PHE A 1 104 ? -12.438 4.310 -9.783 1.00 95.88 104 PHE A N 1
ATOM 806 C CA . PHE A 1 104 ? -12.828 5.709 -9.577 1.00 95.88 104 PHE A CA 1
ATOM 807 C C . PHE A 1 104 ? -12.694 6.111 -8.091 1.00 95.88 104 PHE A C 1
ATOM 809 O O . PHE A 1 104 ? -12.515 5.232 -7.242 1.00 95.88 104 PHE A O 1
ATOM 816 N N . PRO A 1 105 ? -12.762 7.415 -7.740 1.00 97.44 105 PRO A N 1
ATOM 817 C CA . PRO A 1 105 ? -12.657 7.855 -6.348 1.00 97.44 105 PRO A CA 1
ATOM 818 C C . PRO A 1 105 ? -13.767 7.261 -5.480 1.00 97.44 105 PRO A C 1
ATOM 820 O O . PRO A 1 105 ? -14.920 7.209 -5.909 1.00 97.44 105 PRO A O 1
ATOM 823 N N . LEU A 1 106 ? -13.446 6.836 -4.257 1.00 98.12 106 LEU A N 1
ATOM 824 C CA . LEU A 1 106 ? -14.419 6.200 -3.371 1.00 98.12 106 LEU A CA 1
ATOM 825 C C . LEU A 1 106 ? -15.572 7.182 -3.068 1.00 98.12 106 LEU A C 1
ATOM 827 O O . LEU A 1 106 ? -15.329 8.243 -2.486 1.00 98.12 106 LEU A O 1
ATOM 831 N N . PRO A 1 107 ? -16.830 6.870 -3.440 1.00 98.00 107 PRO A N 1
ATOM 832 C CA . PRO A 1 107 ? -17.934 7.810 -3.277 1.00 98.00 107 PRO A CA 1
ATOM 833 C C . PRO A 1 107 ? -18.141 8.214 -1.818 1.00 98.00 107 PRO A C 1
ATOM 835 O O . PRO A 1 107 ? -18.119 7.362 -0.930 1.00 98.00 107 PRO A O 1
ATOM 838 N N . ASN A 1 108 ? -18.391 9.502 -1.576 1.00 98.00 108 ASN A N 1
ATOM 839 C CA . ASN A 1 108 ? -18.675 10.074 -0.251 1.00 98.00 108 ASN A CA 1
ATOM 840 C C . ASN A 1 108 ? -17.581 9.838 0.810 1.00 98.00 108 ASN A C 1
ATOM 842 O O . ASN A 1 108 ? -17.838 10.030 1.998 1.00 98.00 108 ASN A O 1
ATOM 846 N N . ALA A 1 109 ? -16.384 9.411 0.403 1.00 98.50 109 ALA A N 1
ATOM 847 C CA . ALA A 1 109 ? -15.238 9.353 1.291 1.00 98.50 109 ALA A CA 1
ATOM 848 C C . ALA A 1 109 ? -14.709 10.763 1.560 1.00 98.50 109 ALA A C 1
ATOM 850 O O . ALA A 1 109 ? -14.674 11.609 0.665 1.00 98.50 109 ALA A O 1
ATOM 851 N N . GLU A 1 110 ? -14.272 10.991 2.790 1.00 98.69 110 GLU A N 1
ATOM 852 C CA . GLU A 1 110 ? -13.617 12.228 3.202 1.00 98.69 110 GLU A CA 1
ATOM 853 C C . GLU A 1 110 ? -12.190 11.896 3.626 1.00 98.69 110 GLU A C 1
ATOM 855 O O . GLU A 1 110 ? -11.968 10.901 4.319 1.00 98.69 110 GLU A O 1
ATOM 860 N N . LEU A 1 111 ? -11.227 12.712 3.195 1.00 98.81 111 LEU A N 1
ATOM 861 C CA . LEU A 1 111 ? -9.826 12.577 3.576 1.00 98.81 111 LEU A CA 1
ATOM 862 C C . LEU A 1 111 ? -9.277 13.941 3.992 1.00 98.81 111 LEU A C 1
ATOM 864 O O . LEU A 1 111 ? -9.252 14.884 3.202 1.00 98.81 111 LEU A O 1
ATOM 868 N N . GLY A 1 112 ? -8.829 14.023 5.236 1.00 98.50 112 GLY A N 1
ATOM 869 C CA . GLY A 1 112 ? -7.952 15.065 5.739 1.00 98.50 112 GLY A CA 1
ATOM 870 C C . GLY A 1 112 ? -6.493 14.641 5.604 1.00 98.50 112 GLY A C 1
ATOM 871 O O . GLY A 1 112 ? -6.153 13.463 5.743 1.00 98.50 112 GLY A O 1
ATOM 872 N N . TRP A 1 113 ? -5.627 15.617 5.348 1.00 98.44 113 TRP A N 1
ATOM 873 C CA . TRP A 1 113 ? -4.181 15.435 5.361 1.00 98.44 113 TRP A CA 1
ATOM 874 C C . TRP A 1 113 ? -3.510 16.616 6.051 1.00 98.44 113 TRP A C 1
ATOM 876 O O . TRP A 1 113 ? -3.912 17.766 5.854 1.00 98.44 113 TRP A O 1
ATOM 886 N N . ALA A 1 114 ? -2.482 16.332 6.844 1.00 97.88 114 ALA A N 1
ATOM 887 C CA . ALA A 1 114 ? -1.657 17.355 7.465 1.00 97.88 114 ALA A CA 1
ATOM 888 C C . ALA A 1 114 ? -0.197 16.910 7.541 1.00 97.88 114 ALA A C 1
ATOM 890 O O . ALA A 1 114 ? 0.106 15.803 7.984 1.00 97.88 114 ALA A O 1
ATOM 891 N N . GLU A 1 115 ? 0.713 17.802 7.162 1.00 96.94 115 GLU A N 1
ATOM 892 C CA . GLU A 1 115 ? 2.141 17.618 7.405 1.00 96.94 115 GLU A CA 1
ATOM 893 C C . GLU A 1 115 ? 2.450 17.735 8.904 1.00 96.94 115 GLU A C 1
ATOM 895 O O . GLU A 1 115 ? 1.819 18.499 9.640 1.00 96.94 115 GLU A O 1
ATOM 900 N N . SER A 1 116 ? 3.446 16.985 9.365 1.00 93.00 116 SER A N 1
ATOM 901 C CA . SER A 1 116 ? 3.931 17.032 10.741 1.00 93.00 116 SER A CA 1
ATOM 902 C C . SER A 1 116 ? 5.459 16.988 10.778 1.00 93.00 116 SER A C 1
ATOM 904 O O . SER A 1 116 ? 6.128 16.724 9.781 1.00 93.00 116 SER A O 1
ATOM 906 N N . ALA A 1 117 ? 6.052 17.255 11.943 1.00 92.62 117 ALA A N 1
ATOM 907 C CA . ALA A 1 117 ? 7.499 17.160 12.086 1.00 92.62 117 ALA A CA 1
ATOM 908 C C . ALA A 1 117 ? 7.972 15.709 11.849 1.00 92.62 117 ALA A C 1
ATOM 910 O O . ALA A 1 117 ? 7.713 14.824 12.671 1.00 92.62 117 ALA A O 1
ATOM 911 N N . GLY A 1 118 ? 8.680 15.489 10.736 1.00 94.06 118 GLY A N 1
ATOM 912 C CA . GLY A 1 118 ? 9.231 14.186 10.345 1.00 94.06 118 GLY A CA 1
ATOM 913 C C . GLY A 1 118 ? 8.196 13.201 9.794 1.00 94.06 118 GLY A C 1
ATOM 914 O O . GLY A 1 118 ? 8.370 11.994 9.970 1.00 94.06 118 GLY A O 1
ATOM 915 N N . GLY A 1 119 ? 7.094 13.690 9.221 1.00 97.25 119 GLY A N 1
ATOM 916 C CA . GLY A 1 119 ? 6.028 12.828 8.727 1.00 97.25 119 GLY A CA 1
ATOM 917 C C . GLY A 1 119 ? 4.774 13.567 8.288 1.00 97.25 119 GLY A C 1
ATOM 918 O O . GLY A 1 119 ? 4.759 14.780 8.099 1.00 97.25 119 GLY A O 1
ATOM 919 N N . TYR A 1 120 ? 3.673 12.836 8.202 1.00 98.06 120 TYR A N 1
ATOM 920 C CA . TYR A 1 120 ? 2.361 13.376 7.857 1.00 98.06 120 TYR A CA 1
ATOM 921 C C . TYR A 1 120 ? 1.249 12.491 8.410 1.00 98.06 120 TYR A C 1
ATOM 923 O O . TYR A 1 120 ? 1.471 11.333 8.763 1.00 98.06 120 TYR A O 1
ATOM 931 N N . THR A 1 121 ? 0.044 13.040 8.469 1.00 98.25 121 THR A N 1
ATOM 932 C CA . THR A 1 121 ? -1.138 12.361 8.989 1.00 98.25 121 THR A CA 1
ATOM 933 C C . THR A 1 121 ? -2.224 12.303 7.928 1.00 98.25 121 THR A C 1
ATOM 935 O O . THR A 1 121 ? -2.533 13.320 7.307 1.00 98.25 121 THR A O 1
ATOM 938 N N . TYR A 1 122 ? -2.826 11.128 7.760 1.00 98.62 122 TYR A N 1
ATOM 939 C CA . TYR A 1 122 ? -4.099 10.946 7.066 1.00 98.62 122 TYR A CA 1
ATOM 940 C C . TYR A 1 122 ? -5.215 10.747 8.087 1.00 98.62 122 TYR A C 1
ATOM 942 O O . TYR A 1 122 ? -5.063 9.959 9.019 1.00 98.62 122 TYR A O 1
ATOM 950 N N . GLU A 1 123 ? -6.351 11.401 7.878 1.00 98.69 123 GLU A N 1
ATOM 951 C CA . GLU A 1 123 ? -7.582 11.149 8.629 1.00 98.69 123 GLU A CA 1
ATOM 952 C C . GLU A 1 123 ? -8.717 10.906 7.638 1.00 98.69 123 GLU A C 1
ATOM 954 O O . GLU A 1 123 ? -9.072 11.794 6.866 1.00 98.69 123 GLU A O 1
ATOM 959 N N . ALA A 1 124 ? -9.248 9.688 7.602 1.00 98.81 124 ALA A N 1
ATOM 960 C CA . ALA A 1 124 ? -10.223 9.269 6.608 1.00 98.81 124 ALA A CA 1
ATOM 961 C C . ALA A 1 124 ? -11.548 8.882 7.255 1.00 98.81 124 ALA A C 1
ATOM 963 O O . ALA A 1 124 ? -11.566 8.153 8.246 1.00 98.81 124 ALA A O 1
ATOM 964 N N . ALA A 1 125 ? -12.648 9.292 6.631 1.00 98.81 125 ALA A N 1
ATOM 965 C CA . ALA A 1 125 ? -13.985 8.803 6.928 1.00 98.81 125 ALA A CA 1
ATOM 966 C C . ALA A 1 125 ? -14.515 8.053 5.698 1.00 98.81 125 ALA A C 1
ATOM 968 O O . ALA A 1 125 ? -14.748 8.643 4.641 1.00 98.81 125 ALA A O 1
ATOM 969 N N . LEU A 1 126 ? -14.671 6.736 5.826 1.00 98.69 126 LEU A N 1
ATOM 970 C CA . LEU A 1 126 ? -14.963 5.805 4.739 1.00 98.69 126 LEU A CA 1
ATOM 971 C C . LEU A 1 126 ? -16.379 5.226 4.909 1.00 98.69 126 LEU A C 1
ATOM 973 O O . LEU A 1 126 ? -16.598 4.413 5.807 1.00 98.69 126 LEU A O 1
ATOM 977 N N . PRO A 1 127 ? -17.357 5.609 4.071 1.00 98.38 127 PRO A N 1
ATOM 978 C CA . PRO A 1 127 ? -18.732 5.136 4.211 1.00 98.38 127 PRO A CA 1
ATOM 979 C C . PRO A 1 127 ? -18.856 3.629 3.999 1.00 98.38 127 PRO A C 1
ATOM 981 O O . PRO A 1 127 ? -18.396 3.103 2.983 1.00 98.38 127 PRO A O 1
ATOM 984 N N . TRP A 1 128 ? -19.555 2.938 4.902 1.00 97.38 128 TRP A N 1
ATOM 985 C CA . TRP A 1 128 ? -19.771 1.489 4.808 1.00 97.38 128 TRP A CA 1
ATOM 986 C C . TRP A 1 128 ? -20.435 1.068 3.496 1.00 97.38 128 TRP A C 1
ATOM 988 O O . TRP A 1 128 ? -20.058 0.053 2.906 1.00 97.38 128 TRP A O 1
ATOM 998 N N . GLU A 1 129 ? -21.373 1.880 3.003 1.00 95.88 129 GLU A N 1
ATOM 999 C CA . GLU A 1 129 ? -22.039 1.667 1.717 1.00 95.88 129 GLU A CA 1
ATOM 1000 C C . GLU A 1 129 ? -21.034 1.643 0.556 1.00 95.88 129 GLU A C 1
ATOM 1002 O O . GLU A 1 129 ? -21.035 0.709 -0.250 1.00 95.88 129 GLU A O 1
ATOM 1007 N N . SER A 1 130 ? -20.120 2.616 0.512 1.00 96.94 130 SER A N 1
ATOM 1008 C CA . SER A 1 130 ? -19.072 2.712 -0.510 1.00 96.94 130 SER A CA 1
ATOM 1009 C C . SER A 1 130 ? -18.049 1.582 -0.392 1.00 96.94 130 SER A C 1
ATOM 1011 O O . SER A 1 130 ? -17.570 1.069 -1.404 1.00 96.94 130 SER A O 1
ATOM 1013 N N . LEU A 1 131 ? -17.775 1.130 0.837 1.00 96.31 131 LEU A N 1
ATOM 1014 C CA . LEU A 1 131 ? -16.945 -0.045 1.121 1.00 96.31 131 LEU A CA 1
ATOM 1015 C C . LEU A 1 131 ? -17.636 -1.374 0.789 1.00 96.31 131 LEU A C 1
ATOM 1017 O O . LEU A 1 131 ? -17.012 -2.430 0.902 1.00 96.31 131 LEU A O 1
ATOM 1021 N N . ARG A 1 132 ? -18.908 -1.344 0.365 1.00 93.00 132 ARG A N 1
ATOM 1022 C CA . ARG A 1 132 ? -19.726 -2.532 0.074 1.00 93.00 132 ARG A CA 1
ATOM 1023 C C . ARG A 1 132 ? -19.893 -3.434 1.307 1.00 93.00 132 ARG A C 1
ATOM 1025 O O . ARG A 1 132 ? -20.131 -4.635 1.169 1.00 93.00 132 ARG A O 1
ATOM 1032 N N . ALA A 1 133 ? -19.789 -2.851 2.500 1.00 93.69 133 ALA A N 1
ATOM 1033 C CA . ALA A 1 133 ? -20.030 -3.507 3.775 1.00 93.69 133 ALA A CA 1
ATOM 1034 C C . ALA A 1 133 ? -21.531 -3.488 4.096 1.00 93.69 133 ALA A C 1
ATOM 1036 O O . ALA A 1 133 ? -22.242 -2.532 3.782 1.00 93.69 133 ALA A O 1
ATOM 1037 N N . ARG A 1 134 ? -22.043 -4.559 4.705 1.00 89.88 134 ARG A N 1
ATOM 1038 C CA . ARG A 1 134 ? -23.456 -4.681 5.094 1.00 89.88 134 ARG A CA 1
ATOM 1039 C C . ARG A 1 134 ? -23.558 -5.307 6.471 1.00 89.88 134 ARG A C 1
ATOM 1041 O O . ARG A 1 134 ? -22.743 -6.156 6.805 1.00 89.88 134 ARG A O 1
ATOM 1048 N N . GLY A 1 135 ? -24.598 -4.929 7.213 1.00 89.62 135 GLY A N 1
ATOM 1049 C CA . GLY A 1 135 ? -24.863 -5.497 8.537 1.00 89.62 135 GLY A CA 1
ATOM 1050 C C . GLY A 1 135 ? -23.779 -5.167 9.561 1.00 89.62 135 GLY A C 1
ATOM 1051 O O . GLY A 1 135 ? -23.550 -5.964 10.461 1.00 89.62 135 GLY A O 1
ATOM 1052 N N . VAL A 1 136 ? -23.106 -4.024 9.400 1.00 94.12 136 VAL A N 1
ATOM 1053 C CA . VAL A 1 136 ? -22.061 -3.576 10.320 1.00 94.12 136 VAL A CA 1
ATOM 1054 C C . VAL A 1 136 ? -22.692 -3.245 11.669 1.00 94.12 136 VAL A C 1
ATOM 1056 O O . VAL A 1 136 ? -23.603 -2.423 11.751 1.00 94.12 136 VAL A O 1
ATOM 1059 N N . ALA A 1 137 ? -22.217 -3.914 12.712 1.00 95.19 137 ALA A N 1
ATOM 1060 C CA . ALA A 1 137 ? -22.644 -3.724 14.092 1.00 95.19 137 ALA A CA 1
ATOM 1061 C C . ALA A 1 137 ? -21.518 -4.120 15.058 1.00 95.19 137 ALA A C 1
ATOM 1063 O O . ALA A 1 137 ? -20.557 -4.787 14.663 1.00 95.19 137 ALA A O 1
ATOM 1064 N N . ALA A 1 138 ? -21.660 -3.770 16.337 1.00 95.81 138 ALA A N 1
ATOM 1065 C CA . ALA A 1 138 ? -20.729 -4.210 17.368 1.00 95.81 138 ALA A CA 1
ATOM 1066 C C . ALA A 1 138 ? -20.641 -5.751 17.406 1.00 95.81 138 ALA A C 1
ATOM 1068 O O . ALA A 1 138 ? -21.644 -6.446 17.237 1.00 95.81 138 ALA A O 1
ATOM 1069 N N . GLY A 1 139 ? -19.433 -6.279 17.596 1.00 94.06 139 GLY A N 1
ATOM 1070 C CA . GLY A 1 139 ? -19.101 -7.702 17.496 1.00 94.06 139 GLY A CA 1
ATOM 1071 C C . GLY A 1 139 ? -18.869 -8.202 16.065 1.00 94.06 139 GLY A C 1
ATOM 1072 O O . GLY A 1 139 ? -18.519 -9.366 15.879 1.00 94.06 139 GLY A O 1
ATOM 1073 N N . THR A 1 140 ? -19.039 -7.360 15.039 1.00 94.44 140 THR A N 1
ATOM 1074 C CA . THR A 1 140 ? -18.664 -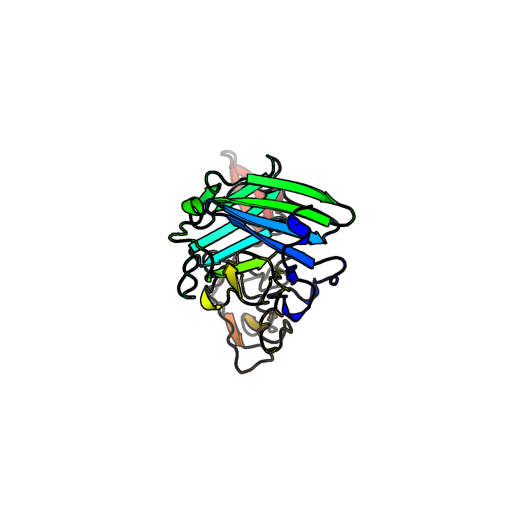7.730 13.666 1.00 94.44 140 THR A CA 1
ATOM 1075 C C . THR A 1 140 ? -17.147 -7.816 13.565 1.00 94.44 140 THR A C 1
ATOM 1077 O O . THR A 1 140 ? -16.444 -6.869 13.910 1.00 94.44 140 THR A O 1
ATOM 1080 N N . THR A 1 141 ? -16.634 -8.928 13.045 1.00 95.25 141 THR A N 1
ATOM 1081 C CA . THR A 1 141 ? -15.228 -9.043 12.653 1.00 95.25 141 THR A CA 1
ATOM 1082 C C . THR A 1 141 ? -15.118 -8.854 11.149 1.00 95.25 141 THR A C 1
ATOM 1084 O O . THR A 1 141 ? -15.642 -9.653 10.378 1.00 95.25 141 THR A O 1
ATOM 1087 N N . MET A 1 142 ? -14.419 -7.805 10.735 1.00 95.75 142 MET A N 1
ATOM 1088 C CA . MET A 1 142 ? -13.931 -7.645 9.367 1.00 95.75 142 MET A CA 1
ATOM 1089 C C . MET A 1 142 ? -12.438 -7.973 9.324 1.00 95.75 142 MET A C 1
ATOM 1091 O O . MET A 1 142 ? -11.833 -8.268 10.355 1.00 95.75 142 MET A O 1
ATOM 1095 N N . ARG A 1 143 ? -11.818 -7.926 8.146 1.00 97.00 143 ARG A N 1
ATOM 1096 C CA . ARG A 1 143 ? -10.356 -7.974 8.042 1.00 97.00 143 ARG A CA 1
ATOM 1097 C C . ARG A 1 143 ? -9.838 -6.748 7.311 1.00 97.00 143 ARG A C 1
ATOM 1099 O O . ARG A 1 143 ? -10.494 -6.241 6.398 1.00 97.00 143 ARG A O 1
ATOM 1106 N N . ILE A 1 144 ? -8.675 -6.278 7.732 1.00 97.75 144 ILE A N 1
ATOM 1107 C CA . ILE A 1 144 ? -8.016 -5.077 7.229 1.00 97.75 144 ILE A CA 1
ATOM 1108 C C . ILE A 1 144 ? -6.535 -5.353 7.011 1.00 97.75 144 ILE A C 1
ATOM 1110 O O . ILE A 1 144 ? -5.928 -6.142 7.723 1.00 97.75 144 ILE A O 1
ATOM 1114 N N . GLU A 1 145 ? -5.949 -4.670 6.045 1.00 96.88 145 GLU A N 1
ATOM 1115 C CA . GLU A 1 145 ? -4.518 -4.432 5.992 1.00 96.88 145 GLU A CA 1
ATOM 1116 C C . GLU A 1 145 ? -4.301 -2.967 5.628 1.00 96.88 145 GLU A C 1
ATOM 1118 O O . GLU A 1 145 ? -5.063 -2.388 4.846 1.00 96.88 145 GLU A O 1
ATOM 1123 N N . ALA A 1 146 ? -3.300 -2.355 6.244 1.00 97.69 146 ALA A N 1
ATOM 1124 C CA . ALA A 1 146 ? -2.877 -0.999 5.945 1.00 97.69 146 ALA A CA 1
ATOM 1125 C C . ALA A 1 146 ? -1.389 -1.051 5.653 1.00 97.69 146 ALA A C 1
ATOM 1127 O O . ALA A 1 146 ? -0.652 -1.664 6.415 1.00 97.69 146 ALA A O 1
ATOM 1128 N N . GLY A 1 147 ? -0.939 -0.418 4.576 1.00 96.38 147 GLY A N 1
ATOM 1129 C CA . GLY A 1 147 ? 0.465 -0.488 4.201 1.00 96.38 147 GLY A CA 1
ATOM 1130 C C . GLY A 1 147 ? 0.945 0.696 3.389 1.00 96.38 147 GLY A C 1
ATOM 1131 O O . GLY A 1 147 ? 0.158 1.487 2.876 1.00 96.38 147 GLY A O 1
ATOM 1132 N N . ARG A 1 148 ? 2.261 0.833 3.277 1.00 95.31 148 ARG A N 1
ATOM 1133 C CA . ARG A 1 148 ? 2.906 1.897 2.506 1.00 95.31 148 ARG A CA 1
ATOM 1134 C C . ARG A 1 148 ? 4.211 1.421 1.883 1.00 95.31 148 ARG A C 1
ATOM 1136 O O . ARG A 1 148 ? 4.882 0.539 2.418 1.00 95.31 148 ARG A O 1
ATOM 1143 N N . GLY A 1 149 ? 4.589 2.060 0.780 1.00 92.00 149 GLY A N 1
ATOM 1144 C CA . GLY A 1 149 ? 5.968 2.027 0.295 1.00 92.00 149 GLY A CA 1
ATOM 1145 C C . GLY A 1 149 ? 6.855 2.965 1.115 1.00 92.00 149 GLY A C 1
ATOM 1146 O O . GLY A 1 149 ? 6.363 3.946 1.673 1.00 92.00 149 GLY A O 1
ATOM 1147 N N . PHE A 1 150 ? 8.149 2.660 1.180 1.00 89.19 150 PHE A N 1
ATOM 1148 C CA . PHE A 1 150 ? 9.177 3.461 1.859 1.00 89.19 150 PHE A CA 1
ATOM 1149 C C . PHE A 1 150 ? 10.450 3.612 0.994 1.00 89.19 150 PHE A C 1
ATOM 1151 O O . PHE A 1 150 ? 11.574 3.677 1.486 1.00 89.19 150 PHE A O 1
ATOM 1158 N N . GLY A 1 151 ? 10.265 3.655 -0.332 1.00 80.19 151 GLY A N 1
ATOM 1159 C CA . GLY A 1 151 ? 11.319 3.844 -1.335 1.00 80.19 151 GLY A CA 1
ATOM 1160 C C . GLY A 1 151 ? 11.573 2.613 -2.212 1.00 80.19 151 GLY A C 1
ATOM 1161 O O . GLY A 1 151 ? 11.517 1.476 -1.744 1.00 80.19 151 GLY A O 1
ATOM 1162 N N . ALA A 1 152 ? 11.878 2.835 -3.496 1.00 74.44 152 ALA A N 1
ATOM 1163 C CA . ALA A 1 152 ? 12.017 1.778 -4.509 1.00 74.44 152 ALA A CA 1
ATOM 1164 C C . ALA A 1 152 ? 10.812 0.803 -4.503 1.00 74.44 152 ALA A C 1
ATOM 1166 O O . ALA A 1 152 ? 9.683 1.209 -4.244 1.00 74.44 152 ALA A O 1
ATOM 1167 N N . ASN A 1 153 ? 11.042 -0.488 -4.758 1.00 72.69 153 ASN A N 1
ATOM 1168 C CA . ASN A 1 153 ? 10.006 -1.528 -4.734 1.00 72.69 153 ASN A CA 1
ATOM 1169 C C . ASN A 1 153 ? 9.754 -2.072 -3.312 1.00 72.69 153 ASN A C 1
ATOM 1171 O O . ASN A 1 153 ? 9.617 -3.282 -3.140 1.00 72.69 153 ASN A O 1
ATOM 1175 N N . SER A 1 154 ? 9.739 -1.216 -2.284 1.00 84.69 154 SER A N 1
ATOM 1176 C CA . SER A 1 154 ? 9.498 -1.617 -0.889 1.00 84.69 154 SER A CA 1
ATOM 1177 C C . SER A 1 154 ? 8.021 -1.552 -0.493 1.00 84.69 154 SER A C 1
ATOM 1179 O O . SER A 1 154 ? 7.228 -0.841 -1.112 1.00 84.69 154 SER A O 1
ATOM 1181 N N . PHE A 1 155 ? 7.633 -2.331 0.519 1.00 90.75 155 PHE A N 1
ATOM 1182 C CA . PHE A 1 155 ? 6.296 -2.274 1.107 1.00 90.75 155 PHE A CA 1
ATOM 1183 C C . PHE A 1 155 ? 6.305 -2.835 2.531 1.00 90.75 155 PHE A C 1
ATOM 1185 O O . PHE A 1 155 ? 6.887 -3.897 2.771 1.00 90.75 155 PHE A O 1
ATOM 1192 N N . MET A 1 156 ? 5.659 -2.128 3.456 1.00 93.75 156 MET A N 1
ATOM 1193 C CA . MET A 1 156 ? 5.383 -2.592 4.818 1.00 93.75 156 MET A CA 1
ATOM 1194 C C . MET A 1 156 ? 3.906 -2.423 5.146 1.00 93.75 156 MET A C 1
ATOM 1196 O O . MET A 1 156 ? 3.284 -1.459 4.698 1.00 93.75 156 MET A O 1
ATOM 1200 N N . ASP A 1 157 ? 3.375 -3.334 5.949 1.00 95.94 157 ASP A N 1
ATOM 1201 C CA . ASP A 1 157 ? 1.977 -3.372 6.364 1.00 95.94 157 ASP A CA 1
ATOM 1202 C C . ASP A 1 157 ? 1.820 -3.998 7.763 1.00 95.94 157 ASP A C 1
ATOM 1204 O O . ASP A 1 157 ? 2.805 -4.397 8.383 1.00 95.94 157 ASP A O 1
ATOM 1208 N N . LEU A 1 158 ? 0.608 -4.032 8.324 1.00 95.31 158 LEU A N 1
ATOM 1209 C CA . LEU A 1 158 ? 0.350 -4.474 9.702 1.00 95.31 158 LEU A CA 1
ATOM 1210 C C . LEU A 1 158 ? 0.876 -5.890 9.975 1.00 95.31 158 LEU A C 1
ATOM 1212 O O . LEU A 1 158 ? 1.316 -6.151 11.100 1.00 95.31 158 LEU A O 1
ATOM 1216 N N . SER A 1 159 ? 0.826 -6.794 8.989 1.00 90.38 159 SER A N 1
ATOM 1217 C CA . SER A 1 159 ? 1.151 -8.218 9.160 1.00 90.38 159 SER A CA 1
ATOM 1218 C C . SER A 1 159 ? 2.477 -8.673 8.538 1.00 90.38 159 SER A C 1
ATOM 1220 O O . SER A 1 159 ? 2.973 -9.748 8.900 1.00 90.38 159 SER A O 1
ATOM 1222 N N . GLY A 1 160 ? 3.048 -7.891 7.621 1.00 86.94 160 GLY A N 1
ATOM 1223 C CA . GLY A 1 160 ? 4.160 -8.264 6.744 1.00 86.94 160 GLY A CA 1
ATOM 1224 C C . GLY A 1 160 ? 3.797 -9.318 5.694 1.00 86.94 160 GLY A C 1
ATOM 1225 O O . GLY A 1 160 ? 4.681 -10.044 5.224 1.00 86.94 160 GLY A O 1
ATOM 1226 N N . ARG A 1 161 ? 2.508 -9.484 5.373 1.00 84.31 161 ARG A N 1
ATOM 1227 C CA . ARG A 1 161 ? 1.993 -10.522 4.462 1.00 84.31 161 ARG A CA 1
ATOM 1228 C C . ARG A 1 161 ? 1.358 -9.884 3.236 1.00 84.31 161 ARG A C 1
ATOM 1230 O O . ARG A 1 161 ? 0.882 -8.769 3.296 1.00 84.31 161 ARG A O 1
ATOM 1237 N N . ASP A 1 162 ? 1.293 -10.642 2.143 1.00 84.75 162 ASP A N 1
ATOM 1238 C CA . ASP A 1 162 ? 0.656 -10.196 0.899 1.00 84.75 162 ASP A CA 1
ATOM 1239 C C . ASP A 1 162 ? -0.812 -9.754 1.140 1.00 84.75 162 ASP A C 1
ATOM 1241 O O . ASP A 1 162 ? -1.651 -10.628 1.411 1.00 84.75 162 ASP A O 1
ATOM 1245 N N . PRO A 1 163 ? -1.126 -8.443 1.055 1.00 91.25 163 PRO A N 1
ATOM 1246 C CA . PRO A 1 163 ? -2.434 -7.879 1.371 1.00 91.25 163 PRO A CA 1
ATOM 1247 C C . PRO A 1 163 ? -3.491 -8.137 0.287 1.00 91.25 163 PRO A C 1
ATOM 1249 O O . PRO A 1 163 ? -4.681 -7.938 0.532 1.00 91.25 163 PRO A O 1
ATOM 1252 N N . ASP A 1 164 ? -3.100 -8.616 -0.898 1.00 86.81 164 ASP A N 1
ATOM 1253 C CA . ASP A 1 164 ? -4.047 -9.008 -1.948 1.00 86.81 164 ASP A CA 1
ATOM 1254 C C . ASP A 1 164 ? -4.737 -10.349 -1.655 1.00 86.81 164 ASP A C 1
ATOM 1256 O O . ASP A 1 164 ? -5.781 -10.676 -2.232 1.00 86.81 164 ASP A O 1
ATOM 1260 N N . SER A 1 165 ? -4.189 -11.136 -0.729 1.00 87.69 165 SER A N 1
ATOM 1261 C CA . SER A 1 165 ? -4.838 -12.337 -0.215 1.00 87.69 165 SER A CA 1
ATOM 1262 C C . SER A 1 165 ? -5.701 -11.986 0.995 1.00 87.69 165 SER A C 1
ATOM 1264 O O . SER A 1 165 ? -5.197 -11.713 2.081 1.00 87.69 165 SER A O 1
ATOM 1266 N N . ALA A 1 166 ? -7.024 -12.068 0.849 1.00 90.81 166 ALA A N 1
ATOM 1267 C CA . ALA A 1 166 ? -7.966 -11.764 1.934 1.00 90.81 166 ALA A CA 1
ATOM 1268 C C . ALA A 1 166 ? -7.728 -12.584 3.216 1.00 90.81 166 ALA A C 1
ATOM 1270 O O . ALA A 1 166 ? -7.944 -12.096 4.326 1.00 90.81 166 ALA A O 1
ATOM 1271 N N . ALA A 1 167 ? -7.221 -13.811 3.073 1.00 88.81 167 ALA A N 1
ATOM 1272 C CA . ALA A 1 167 ? -6.852 -14.672 4.191 1.00 88.81 167 ALA A CA 1
ATOM 1273 C C . ALA A 1 167 ? -5.656 -14.137 5.004 1.00 88.81 167 ALA A C 1
ATOM 1275 O O . ALA A 1 167 ? -5.505 -14.497 6.171 1.00 88.81 167 ALA A O 1
ATOM 1276 N N . ASN A 1 168 ? -4.821 -13.278 4.412 1.00 89.31 168 ASN A N 1
ATOM 1277 C CA . ASN A 1 168 ? -3.662 -12.682 5.073 1.00 89.31 168 ASN A CA 1
ATOM 1278 C C . ASN A 1 168 ? -4.006 -11.427 5.879 1.00 89.31 168 ASN A C 1
ATOM 1280 O O . ASN A 1 168 ? -3.297 -11.156 6.845 1.00 89.31 168 ASN A O 1
ATOM 1284 N N . LEU A 1 169 ? -5.082 -10.710 5.521 1.00 94.12 169 LEU A N 1
ATOM 1285 C CA . LEU A 1 169 ? -5.524 -9.498 6.220 1.00 94.12 169 LEU A CA 1
ATOM 1286 C C . LEU A 1 169 ? -5.703 -9.760 7.721 1.00 94.12 169 LEU A C 1
ATOM 1288 O O . LEU A 1 169 ? -6.202 -10.825 8.104 1.00 94.12 169 LEU A O 1
ATOM 1292 N N . VAL A 1 170 ? -5.362 -8.791 8.570 1.00 94.69 170 VAL A N 1
ATOM 1293 C CA . VAL A 1 170 ? -5.533 -8.922 10.021 1.00 94.69 170 VAL A CA 1
ATOM 1294 C C . VAL A 1 170 ? -7.008 -8.771 10.416 1.00 94.69 170 VAL A C 1
ATOM 1296 O O . VAL A 1 170 ? -7.708 -7.921 9.860 1.00 94.69 170 VAL A O 1
ATOM 1299 N N . PRO A 1 171 ? -7.526 -9.573 11.363 1.00 94.62 171 PRO A N 1
ATOM 1300 C CA . PRO A 1 171 ? -8.873 -9.374 11.888 1.00 94.62 171 PRO A CA 1
ATOM 1301 C C . PRO A 1 171 ? -9.008 -8.020 12.597 1.00 94.62 171 PRO A C 1
ATOM 1303 O O . PRO A 1 171 ? -8.160 -7.648 13.406 1.00 94.62 171 PRO A O 1
ATOM 1306 N N . LEU A 1 172 ? -10.105 -7.317 12.332 1.00 94.38 172 LEU A N 1
ATOM 1307 C CA . LEU A 1 172 ? -10.518 -6.099 13.019 1.00 94.38 172 LEU A CA 1
ATOM 1308 C C . LEU A 1 172 ? -11.929 -6.313 13.568 1.00 94.38 172 LEU A C 1
ATOM 1310 O O . LEU A 1 172 ? -12.903 -6.373 12.815 1.00 94.38 172 LEU A O 1
ATOM 1314 N N . GLU A 1 173 ? -12.025 -6.456 14.887 1.00 95.00 173 GLU A N 1
ATOM 1315 C CA . GLU A 1 173 ? -13.301 -6.553 15.590 1.00 95.00 173 GLU A CA 1
ATOM 1316 C C . GLU A 1 173 ? -13.842 -5.156 15.902 1.00 95.00 173 GLU A C 1
ATOM 1318 O O . GLU A 1 173 ? -13.164 -4.319 16.500 1.00 95.00 173 GLU A O 1
ATOM 1323 N N . LEU A 1 174 ? -15.083 -4.911 15.494 1.00 94.88 174 LEU A N 1
ATOM 1324 C CA . LEU A 1 174 ? -15.789 -3.666 15.744 1.00 94.88 174 LEU A CA 1
ATOM 1325 C C . LEU A 1 174 ? -16.436 -3.723 17.126 1.00 94.88 174 LEU A C 1
ATOM 1327 O O . LEU A 1 174 ? -17.378 -4.477 17.349 1.00 94.88 174 LEU A O 1
ATOM 1331 N N . VAL A 1 175 ? -15.937 -2.926 18.063 1.00 94.38 175 VAL A N 1
ATOM 1332 C CA . VAL A 1 175 ? -16.402 -2.896 19.460 1.00 94.38 175 VAL A CA 1
ATOM 1333 C C . VAL A 1 175 ? -16.975 -1.525 19.814 1.00 94.38 175 VAL A C 1
ATOM 1335 O O . VAL A 1 175 ? -16.624 -0.529 19.185 1.00 94.38 175 VAL A O 1
ATOM 1338 N N . GLU A 1 176 ? -17.845 -1.456 20.826 1.00 91.62 176 GLU A N 1
ATOM 1339 C CA . GLU A 1 176 ? -18.405 -0.179 21.312 1.00 91.62 176 GLU A CA 1
ATOM 1340 C C . GLU A 1 176 ? -17.383 0.653 22.099 1.00 91.62 176 GLU A C 1
ATOM 1342 O O . GLU A 1 176 ? -17.470 1.875 22.154 1.00 91.62 176 GLU A O 1
ATOM 1347 N N . THR A 1 177 ? -16.421 -0.000 22.755 1.00 86.25 177 THR A N 1
ATOM 1348 C CA . THR A 1 177 ? -15.377 0.665 23.544 1.00 86.25 177 THR A CA 1
ATOM 1349 C C . THR A 1 177 ? -14.017 0.105 23.158 1.00 86.25 177 THR A C 1
ATOM 1351 O O . THR A 1 177 ? -13.800 -1.104 23.233 1.00 86.25 177 THR A O 1
ATOM 1354 N N . GLY A 1 178 ? -13.105 0.992 22.753 1.00 76.88 178 GLY A N 1
ATOM 1355 C CA . GLY A 1 178 ? -11.733 0.637 22.401 1.00 76.88 178 GLY A CA 1
ATOM 1356 C C . GLY A 1 178 ? -11.015 -0.055 23.560 1.00 76.88 178 GLY A C 1
ATOM 1357 O O . GLY A 1 178 ? -11.041 0.413 24.698 1.00 76.88 178 GLY A O 1
ATOM 1358 N N . GLY A 1 179 ? -10.394 -1.197 23.264 1.00 76.00 179 GLY A N 1
ATOM 1359 C CA . GLY A 1 179 ? -9.516 -1.910 24.187 1.00 76.00 179 GLY A CA 1
ATOM 1360 C C . GLY A 1 179 ? -8.051 -1.501 24.026 1.00 76.00 179 GLY A C 1
ATOM 1361 O O . GLY A 1 179 ? -7.722 -0.475 23.435 1.00 76.00 179 GLY A O 1
ATOM 1362 N N . GLN A 1 180 ? -7.140 -2.338 24.518 1.00 71.56 180 GLN A N 1
ATOM 1363 C CA . GLN A 1 180 ? -5.751 -2.277 24.064 1.00 71.56 180 GLN A CA 1
ATOM 1364 C C . GLN A 1 180 ? -5.614 -3.030 22.743 1.00 71.56 180 GLN A C 1
ATOM 1366 O O . GLN A 1 180 ? -6.280 -4.045 22.537 1.00 71.56 180 GLN A O 1
ATOM 1371 N N . ALA A 1 181 ? -4.741 -2.543 21.861 1.00 68.06 181 ALA A N 1
ATOM 1372 C CA . ALA A 1 181 ? -4.406 -3.270 20.647 1.00 68.06 181 ALA A CA 1
ATOM 1373 C C . ALA A 1 181 ? -3.773 -4.607 21.051 1.00 68.06 181 ALA A C 1
ATOM 1375 O O . ALA A 1 181 ? -2.806 -4.638 21.816 1.00 68.06 181 ALA A O 1
ATOM 1376 N N . GLY A 1 182 ? -4.342 -5.709 20.564 1.00 64.81 182 GLY A N 1
ATOM 1377 C CA . GLY A 1 182 ? -3.678 -7.003 20.650 1.00 64.81 182 GLY A CA 1
ATOM 1378 C C . GLY A 1 182 ? -2.380 -6.980 19.837 1.00 64.81 182 GLY A C 1
ATOM 1379 O O . GLY A 1 182 ? -2.253 -6.170 18.913 1.00 64.81 182 GLY A O 1
ATOM 1380 N N . PRO A 1 183 ? -1.405 -7.848 20.150 1.00 58.16 183 PRO A N 1
ATOM 1381 C CA . PRO A 1 183 ? -0.264 -8.024 19.266 1.00 58.16 183 PRO A CA 1
ATOM 1382 C C . PRO A 1 183 ? -0.785 -8.427 17.883 1.00 58.16 183 PRO A C 1
ATOM 1384 O O . PRO A 1 183 ? -1.612 -9.335 17.778 1.00 58.16 183 PRO A O 1
ATOM 1387 N N . ALA A 1 184 ? -0.315 -7.757 16.830 1.00 57.34 184 ALA A N 1
ATOM 1388 C CA . ALA A 1 184 ? -0.556 -8.236 15.477 1.00 57.34 184 ALA A CA 1
ATOM 1389 C C . ALA A 1 184 ? -0.033 -9.678 15.390 1.00 57.34 184 ALA A C 1
ATOM 1391 O O . ALA A 1 184 ? 1.090 -9.952 15.834 1.00 57.34 184 ALA A O 1
ATOM 1392 N N . GLU A 1 185 ? -0.833 -10.599 14.845 1.00 56.00 185 GLU A N 1
ATOM 1393 C CA . GLU A 1 185 ? -0.364 -11.940 14.484 1.00 56.00 185 GLU A CA 1
ATOM 1394 C C . GLU A 1 185 ? 0.649 -11.814 13.342 1.00 56.00 185 GLU A C 1
ATOM 1396 O O . GLU A 1 185 ? 0.359 -12.019 12.163 1.00 56.00 185 GLU A O 1
ATOM 1401 N N . THR A 1 186 ? 1.869 -11.450 13.709 1.00 52.78 186 THR A N 1
ATOM 1402 C CA . THR A 1 186 ? 3.023 -11.440 12.826 1.00 52.78 186 THR A CA 1
ATOM 1403 C C . THR A 1 186 ? 3.321 -12.878 12.421 1.00 52.78 186 THR A C 1
ATOM 1405 O O . THR A 1 186 ? 3.169 -13.821 13.203 1.00 52.78 186 THR A O 1
ATOM 1408 N N . ALA A 1 187 ? 3.669 -13.091 11.152 1.00 49.00 187 ALA A N 1
ATOM 1409 C CA . ALA A 1 187 ? 4.084 -14.412 10.702 1.00 49.00 187 ALA A CA 1
ATOM 1410 C C . ALA A 1 187 ? 5.238 -14.931 11.579 1.00 49.00 187 ALA A C 1
ATOM 1412 O O . ALA A 1 187 ? 6.180 -14.197 11.881 1.00 49.00 187 ALA A O 1
ATOM 1413 N N . ALA A 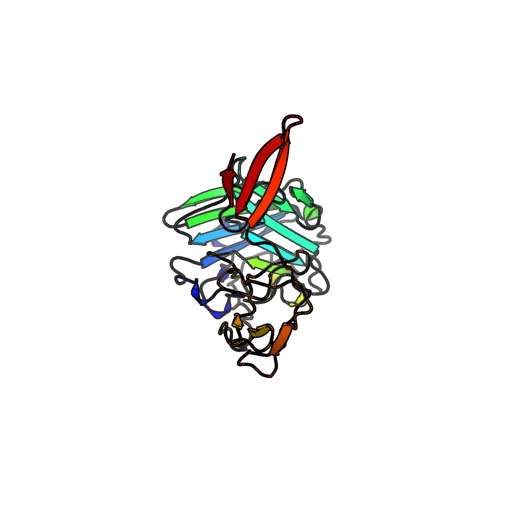1 188 ? 5.197 -16.217 11.944 1.00 41.53 188 ALA A N 1
ATOM 1414 C CA . ALA A 1 188 ? 6.417 -16.914 12.323 1.00 41.53 188 ALA A CA 1
ATOM 1415 C C . ALA A 1 188 ? 7.395 -16.742 11.155 1.00 41.53 188 ALA A C 1
ATOM 1417 O O . ALA A 1 188 ? 7.058 -17.084 10.022 1.00 41.53 188 ALA A O 1
ATOM 1418 N N . ALA A 1 189 ? 8.550 -16.136 11.427 1.00 42.00 189 ALA A N 1
ATOM 1419 C CA . ALA A 1 189 ? 9.516 -15.736 10.419 1.00 42.00 189 ALA A CA 1
ATOM 1420 C C . ALA A 1 189 ? 9.990 -16.945 9.591 1.00 42.00 189 ALA A C 1
ATOM 1422 O O . ALA A 1 189 ? 10.966 -17.610 9.932 1.00 42.00 189 ALA A O 1
ATOM 1423 N N . GLY A 1 190 ? 9.328 -17.208 8.463 1.00 45.47 190 GLY A N 1
ATOM 1424 C CA . GLY A 1 190 ? 10.058 -17.637 7.282 1.00 45.47 190 GLY A CA 1
ATOM 1425 C C . GLY A 1 190 ? 11.015 -16.498 6.962 1.00 45.47 190 GLY A C 1
ATOM 1426 O O . GLY A 1 190 ? 10.595 -15.342 6.958 1.00 45.47 190 GLY A O 1
ATOM 1427 N N . SER A 1 191 ? 12.301 -16.799 6.807 1.00 44.59 191 SER A N 1
ATOM 1428 C CA . SER A 1 191 ? 13.331 -15.792 6.559 1.00 44.59 191 SER A CA 1
ATOM 1429 C C . SER A 1 191 ? 12.844 -14.767 5.518 1.00 44.59 191 SER A C 1
ATOM 1431 O O . SER A 1 191 ? 12.506 -15.125 4.387 1.00 44.59 191 SER A O 1
ATOM 1433 N N . GLN A 1 192 ? 12.746 -13.503 5.939 1.00 55.25 192 GLN A N 1
ATOM 1434 C CA . GLN A 1 192 ? 12.429 -12.341 5.097 1.00 55.25 192 GLN A CA 1
ATOM 1435 C C . GLN A 1 192 ? 13.705 -11.703 4.522 1.00 55.25 192 GLN A C 1
ATOM 1437 O O . GLN A 1 192 ? 13.668 -10.597 3.990 1.00 55.25 192 GLN A O 1
ATOM 1442 N N . ASP A 1 193 ? 14.846 -12.398 4.610 1.00 61.72 193 ASP A N 1
ATOM 1443 C CA . ASP A 1 193 ? 16.038 -12.044 3.840 1.00 61.72 193 ASP A CA 1
ATOM 1444 C C . ASP A 1 193 ? 15.645 -12.005 2.349 1.00 61.72 193 ASP A C 1
ATOM 1446 O O . ASP A 1 193 ? 15.061 -12.989 1.879 1.00 61.72 193 ASP A O 1
ATOM 1450 N N . PRO A 1 194 ? 15.924 -10.920 1.599 1.00 59.59 194 PRO A N 1
ATOM 1451 C CA . PRO A 1 194 ? 15.737 -10.867 0.147 1.00 59.59 194 PRO A CA 1
ATOM 1452 C C . PRO A 1 194 ? 16.351 -12.073 -0.584 1.00 59.59 194 PRO A C 1
ATOM 1454 O O . PRO A 1 194 ? 15.851 -12.494 -1.624 1.00 59.59 194 PRO A O 1
ATOM 1457 N N . GLY A 1 195 ? 17.395 -12.685 -0.018 1.00 67.12 195 GLY A N 1
ATOM 1458 C CA . GLY A 1 195 ? 17.980 -13.929 -0.509 1.00 67.12 195 GLY A CA 1
ATOM 1459 C C . GLY A 1 195 ? 17.121 -15.179 -0.296 1.00 67.12 195 GLY A C 1
ATOM 1460 O O . GLY A 1 195 ? 17.436 -16.217 -0.861 1.00 67.12 195 GLY A O 1
ATOM 1461 N N . SER A 1 196 ? 16.039 -15.132 0.482 1.00 73.69 196 SER A N 1
ATOM 1462 C CA . SER A 1 196 ? 15.227 -16.306 0.843 1.00 73.69 196 SER A CA 1
ATOM 1463 C C . SER A 1 196 ? 14.397 -16.828 -0.318 1.00 73.69 196 SER A C 1
ATOM 1465 O O . SER A 1 196 ? 14.254 -18.039 -0.445 1.00 73.69 196 SER A O 1
ATOM 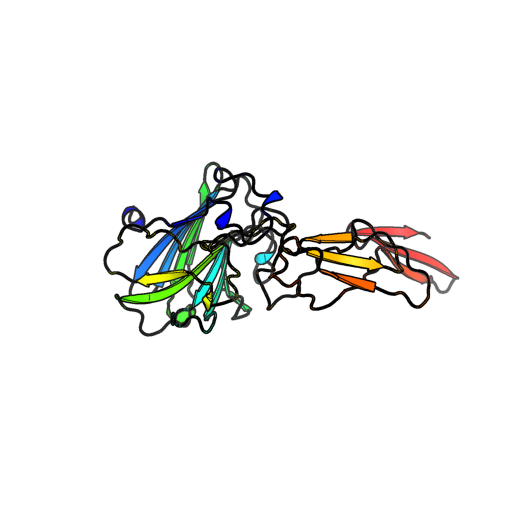1467 N N . VAL A 1 197 ? 13.897 -15.931 -1.175 1.00 78.31 197 VAL A N 1
ATOM 1468 C CA . VAL A 1 197 ? 13.251 -16.259 -2.453 1.00 78.31 197 VAL A CA 1
ATOM 1469 C C . VAL A 1 197 ? 13.910 -15.411 -3.521 1.00 78.31 197 VAL A C 1
ATOM 1471 O O . VAL A 1 197 ? 13.772 -14.192 -3.540 1.00 78.31 197 VAL A O 1
ATOM 1474 N N . ALA A 1 198 ? 14.620 -16.062 -4.429 1.00 85.56 198 ALA A N 1
ATOM 1475 C CA . ALA A 1 198 ? 15.281 -15.382 -5.524 1.00 85.56 198 ALA A CA 1
ATOM 1476 C C . ALA A 1 198 ? 15.182 -16.208 -6.803 1.00 85.56 198 ALA A C 1
ATOM 1478 O O . ALA A 1 198 ? 15.166 -17.445 -6.783 1.00 85.56 198 ALA A O 1
ATOM 1479 N N . LEU A 1 199 ? 15.134 -15.506 -7.928 1.00 89.81 199 LEU A N 1
ATOM 1480 C CA . LEU A 1 199 ? 15.179 -16.073 -9.259 1.00 89.81 199 LEU A CA 1
ATOM 1481 C C . LEU A 1 199 ? 16.602 -15.972 -9.802 1.00 89.81 199 LEU A C 1
ATOM 1483 O O . LEU A 1 199 ? 17.196 -14.905 -9.888 1.00 89.81 199 LEU A O 1
ATOM 1487 N N . GLY A 1 200 ? 17.145 -17.109 -10.198 1.00 92.38 200 GLY A N 1
ATOM 1488 C CA . GLY A 1 200 ? 18.361 -17.192 -10.978 1.00 92.38 200 GLY A CA 1
ATOM 1489 C C . GLY A 1 200 ? 18.054 -17.127 -12.457 1.00 92.38 200 GLY A C 1
ATOM 1490 O O . GLY A 1 200 ? 17.377 -18.026 -12.958 1.00 92.38 200 GLY A O 1
ATOM 1491 N N . VAL A 1 201 ? 18.602 -16.133 -13.144 1.00 93.19 201 VAL A N 1
ATOM 1492 C CA . VAL A 1 201 ? 18.451 -15.958 -14.586 1.00 93.19 201 VAL A CA 1
ATOM 1493 C C . VAL A 1 201 ? 19.813 -16.044 -15.256 1.00 93.19 201 VAL A C 1
ATOM 1495 O O . VAL A 1 201 ? 20.779 -15.440 -14.803 1.00 93.19 201 VAL A O 1
ATOM 1498 N N . GLN A 1 202 ? 19.901 -16.813 -16.332 1.00 94.88 202 GLN A N 1
ATOM 1499 C CA . GLN A 1 202 ? 21.115 -16.963 -17.125 1.00 94.88 202 GLN A CA 1
ATOM 1500 C C . GLN A 1 202 ? 20.749 -16.921 -18.605 1.00 94.88 202 GLN A C 1
ATOM 1502 O O . GLN A 1 202 ? 19.796 -17.582 -19.016 1.00 94.88 202 GLN A O 1
ATOM 1507 N N . LEU A 1 203 ? 21.512 -16.183 -19.404 1.00 94.06 203 LEU A N 1
ATOM 1508 C CA . LEU A 1 203 ? 21.309 -16.078 -20.844 1.00 94.06 203 LEU A CA 1
ATOM 1509 C C . LEU A 1 203 ? 22.476 -16.743 -21.572 1.00 94.06 203 LEU A C 1
ATOM 1511 O O . LEU A 1 203 ? 23.624 -16.403 -21.324 1.00 94.06 203 LEU A O 1
ATOM 1515 N N . ASP A 1 204 ? 22.203 -17.708 -22.445 1.00 94.06 204 ASP A N 1
ATOM 1516 C CA . ASP A 1 204 ? 23.218 -18.377 -23.280 1.00 94.06 204 ASP A CA 1
ATOM 1517 C C . ASP A 1 204 ? 24.425 -18.940 -22.505 1.00 94.06 204 ASP A C 1
ATOM 1519 O O . ASP A 1 204 ? 25.542 -19.022 -23.010 1.00 94.06 204 ASP A O 1
ATOM 1523 N N . GLY A 1 205 ? 24.207 -19.349 -21.251 1.00 90.56 205 GLY A N 1
ATOM 1524 C CA . GLY A 1 205 ? 25.275 -19.862 -20.390 1.00 90.56 205 GLY A CA 1
ATOM 1525 C C . GLY A 1 205 ? 26.174 -18.785 -19.770 1.00 90.56 205 GLY A C 1
ATOM 1526 O O . GLY A 1 205 ? 27.219 -19.136 -19.226 1.00 90.56 205 GLY A O 1
ATOM 1527 N N . SER A 1 206 ? 25.774 -17.509 -19.821 1.00 90.25 206 SER A N 1
ATOM 1528 C CA . SER A 1 206 ? 26.450 -16.374 -19.177 1.00 90.25 206 SER A CA 1
ATOM 1529 C C . SER A 1 206 ? 26.611 -16.543 -17.664 1.00 90.25 206 SER A C 1
ATOM 1531 O O . SER A 1 206 ? 26.150 -17.510 -17.059 1.00 90.25 206 SER A O 1
ATOM 1533 N N . GLU A 1 207 ? 27.211 -15.556 -17.002 1.00 91.25 207 GLU A N 1
ATOM 1534 C CA . GLU A 1 207 ? 27.062 -15.449 -15.553 1.00 91.25 207 GLU A CA 1
ATOM 1535 C C . GLU A 1 207 ? 25.573 -15.405 -15.167 1.00 91.25 207 GLU A C 1
ATOM 1537 O O . GLU A 1 207 ? 24.740 -14.838 -15.881 1.00 91.25 207 GLU A O 1
ATOM 1542 N N . ARG A 1 208 ? 25.242 -16.072 -14.058 1.00 92.94 208 ARG A N 1
ATOM 1543 C CA . ARG A 1 208 ? 23.887 -16.125 -13.515 1.00 92.94 208 ARG A CA 1
ATOM 1544 C C . ARG A 1 208 ? 23.613 -14.841 -12.740 1.00 92.94 208 ARG A C 1
ATOM 1546 O O . ARG A 1 208 ? 24.253 -14.593 -11.723 1.00 92.94 208 ARG A O 1
ATOM 1553 N N . TRP A 1 209 ? 22.597 -14.099 -13.154 1.00 90.81 209 TRP A N 1
ATOM 1554 C CA . TRP A 1 209 ? 22.025 -13.022 -12.357 1.00 90.81 209 TRP A CA 1
ATOM 1555 C C . TRP A 1 209 ? 21.100 -13.606 -11.291 1.00 90.81 209 TRP A C 1
ATOM 1557 O O . TRP A 1 209 ? 20.331 -14.534 -11.559 1.00 90.81 209 TRP A O 1
ATOM 1567 N N . VAL A 1 210 ? 21.185 -13.079 -10.073 1.00 88.62 210 VAL A N 1
ATOM 1568 C CA . VAL A 1 210 ? 20.285 -13.427 -8.972 1.00 88.62 210 VAL A CA 1
ATOM 1569 C C . VAL A 1 210 ? 19.397 -12.225 -8.716 1.00 88.62 210 VAL A C 1
ATOM 1571 O O . VAL A 1 210 ? 19.881 -11.166 -8.331 1.00 88.62 210 VAL A O 1
ATOM 1574 N N . VAL A 1 211 ? 18.103 -12.407 -8.948 1.00 84.62 211 VAL A N 1
ATOM 1575 C CA . VAL A 1 211 ? 17.071 -11.395 -8.750 1.00 84.62 211 VAL A CA 1
ATOM 1576 C C . VAL A 1 211 ? 16.277 -11.792 -7.505 1.00 84.62 211 VAL A C 1
ATOM 1578 O O . VAL A 1 211 ? 15.509 -12.757 -7.569 1.00 84.62 211 VAL A O 1
ATOM 1581 N N . PRO A 1 212 ? 16.474 -11.122 -6.356 1.00 81.00 212 PRO A N 1
ATOM 1582 C CA . PRO A 1 212 ? 15.593 -11.274 -5.203 1.00 81.00 212 PRO A CA 1
ATOM 1583 C C . PRO A 1 212 ? 14.147 -11.033 -5.631 1.00 81.00 212 PRO A C 1
ATOM 1585 O O . PRO A 1 212 ? 13.861 -10.010 -6.251 1.00 81.00 212 PRO A O 1
ATOM 1588 N N . GLN A 1 213 ? 13.234 -11.959 -5.333 1.00 71.50 213 GLN A N 1
ATOM 1589 C CA . GLN A 1 213 ? 11.825 -11.708 -5.614 1.00 71.50 213 GLN A CA 1
ATOM 1590 C C . GLN A 1 213 ? 11.251 -10.843 -4.501 1.00 71.50 213 GLN A C 1
ATOM 1592 O O . GLN A 1 213 ? 10.997 -11.306 -3.389 1.00 71.50 213 GLN A O 1
ATOM 1597 N N . ALA A 1 214 ? 11.030 -9.574 -4.825 1.00 59.25 214 ALA A N 1
ATOM 1598 C CA . ALA A 1 214 ? 10.141 -8.726 -4.062 1.00 59.25 214 ALA A CA 1
ATOM 1599 C C . ALA A 1 214 ? 8.712 -9.184 -4.393 1.00 59.25 214 ALA A C 1
ATOM 1601 O O . ALA A 1 214 ? 8.216 -8.907 -5.480 1.00 59.25 214 ALA A O 1
ATOM 1602 N N . ILE A 1 215 ? 8.067 -9.942 -3.500 1.00 52.56 215 ILE A N 1
ATOM 1603 C CA . ILE A 1 215 ? 6.677 -10.379 -3.708 1.00 52.56 215 ILE A CA 1
ATOM 1604 C C . ILE A 1 215 ? 5.837 -9.120 -3.929 1.00 52.56 215 ILE A C 1
ATOM 1606 O O . ILE A 1 215 ? 5.813 -8.249 -3.065 1.00 52.56 215 ILE A O 1
ATOM 1610 N N . SER A 1 216 ? 5.230 -8.979 -5.108 1.00 44.84 216 SER A N 1
ATOM 1611 C CA . SER A 1 216 ? 4.330 -7.866 -5.408 1.00 44.84 216 SER A CA 1
ATOM 1612 C C . SER A 1 216 ? 3.147 -7.871 -4.438 1.00 44.84 216 SER A C 1
ATOM 1614 O O . SER A 1 216 ? 2.547 -8.929 -4.259 1.00 44.84 216 SER A O 1
ATOM 1616 N N . PRO A 1 217 ? 2.761 -6.680 -3.940 1.00 45.28 217 PRO A N 1
ATOM 1617 C CA . PRO A 1 217 ? 1.454 -6.305 -3.449 1.00 45.28 217 PRO A CA 1
ATOM 1618 C C . PRO A 1 217 ? 0.253 -6.980 -4.046 1.00 45.28 217 PRO A C 1
ATOM 1620 O O . PRO A 1 217 ? -0.794 -7.144 -3.440 1.00 45.28 217 PRO A O 1
ATOM 1623 N N . ASP A 1 218 ? 0.420 -7.053 -5.361 1.00 51.72 218 ASP A N 1
ATOM 1624 C CA . ASP A 1 218 ? -0.594 -6.761 -6.329 1.00 51.72 218 ASP A CA 1
ATOM 1625 C C . ASP A 1 218 ? -0.500 -7.795 -7.440 1.00 51.72 218 ASP A C 1
ATOM 1627 O O . ASP A 1 218 ? 0.445 -7.766 -8.237 1.00 51.72 218 ASP A O 1
ATOM 1631 N N . ARG A 1 219 ? -1.432 -8.745 -7.451 1.00 55.88 219 ARG A N 1
ATOM 1632 C CA . ARG A 1 219 ? -1.544 -9.767 -8.502 1.00 55.88 219 ARG A CA 1
ATOM 1633 C C . ARG A 1 219 ? -2.380 -9.277 -9.681 1.00 55.88 219 ARG A C 1
ATOM 1635 O O . ARG A 1 219 ? -2.354 -9.909 -10.735 1.00 55.88 219 ARG A O 1
ATOM 1642 N N . ASP A 1 220 ? -3.101 -8.170 -9.508 1.00 47.72 220 ASP A N 1
ATOM 1643 C CA . ASP A 1 220 ? -3.951 -7.578 -10.541 1.00 47.72 220 ASP A CA 1
ATOM 1644 C C . ASP A 1 220 ? -3.151 -6.667 -11.492 1.00 47.72 220 ASP A C 1
ATOM 1646 O O . ASP A 1 220 ? -3.598 -6.394 -12.609 1.00 47.72 220 ASP A O 1
ATOM 1650 N N . TYR A 1 221 ? -1.944 -6.244 -11.097 1.00 53.72 221 TYR A N 1
ATOM 1651 C CA . TYR A 1 221 ? -1.034 -5.460 -11.933 1.00 53.72 221 TYR A CA 1
ATOM 1652 C C . TYR A 1 221 ? 0.285 -6.200 -12.185 1.00 53.72 221 TYR A C 1
ATOM 1654 O O . TYR A 1 221 ? 0.925 -6.713 -11.273 1.00 53.72 221 TYR A O 1
ATOM 1662 N N . LEU A 1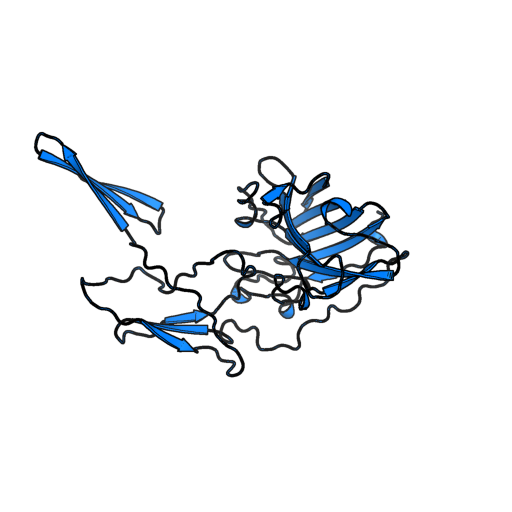 222 ? 0.711 -6.237 -13.453 1.00 55.94 222 LEU A N 1
ATOM 1663 C CA . LEU A 1 222 ? 2.006 -6.791 -13.848 1.00 55.94 222 LEU A CA 1
ATOM 1664 C C . LEU A 1 222 ? 3.123 -5.839 -13.410 1.00 55.94 222 LEU A C 1
ATOM 1666 O O . LEU A 1 222 ? 3.201 -4.707 -13.889 1.00 55.94 222 LEU A O 1
ATOM 1670 N N . TRP A 1 223 ? 4.009 -6.320 -12.544 1.00 62.56 223 TRP A N 1
ATOM 1671 C CA . TRP A 1 223 ? 5.228 -5.613 -12.162 1.00 62.56 223 TRP A CA 1
ATOM 1672 C C . TRP A 1 223 ? 6.405 -6.117 -12.991 1.00 62.56 223 TRP A C 1
ATOM 1674 O O . TRP A 1 223 ? 6.570 -7.318 -13.200 1.00 62.56 223 TRP A O 1
ATOM 1684 N N . LEU A 1 224 ? 7.220 -5.184 -13.478 1.00 71.25 224 LEU A N 1
ATOM 1685 C CA . LEU A 1 224 ? 8.430 -5.486 -14.234 1.00 71.25 224 LEU A CA 1
ATOM 1686 C C . LEU A 1 224 ? 9.643 -5.150 -13.372 1.00 71.25 224 LEU A C 1
ATOM 1688 O O . LEU A 1 224 ? 9.989 -3.980 -13.217 1.00 71.25 224 LEU A O 1
ATOM 1692 N N . ASP A 1 225 ? 10.296 -6.177 -12.835 1.00 74.56 225 ASP A N 1
ATOM 1693 C CA . ASP A 1 225 ? 11.602 -6.015 -12.207 1.00 74.56 225 ASP A CA 1
ATOM 1694 C C . ASP A 1 225 ? 12.712 -6.113 -13.268 1.00 74.56 225 ASP A C 1
ATOM 1696 O O . ASP A 1 225 ? 12.705 -7.036 -14.096 1.00 74.56 225 ASP A O 1
ATOM 1700 N N . PRO A 1 226 ? 13.692 -5.191 -13.266 1.00 78.50 226 PRO A N 1
ATOM 1701 C CA . PRO A 1 226 ? 14.846 -5.303 -14.142 1.00 78.50 226 PRO A CA 1
ATOM 1702 C C . PRO A 1 226 ? 15.658 -6.549 -13.772 1.00 78.50 226 PRO A C 1
ATOM 1704 O O . PRO A 1 226 ? 16.155 -6.690 -12.657 1.00 78.50 226 PRO A O 1
ATOM 1707 N N . VAL A 1 227 ? 15.807 -7.460 -14.734 1.00 84.25 227 VAL A N 1
ATOM 1708 C CA . VAL A 1 227 ? 16.555 -8.714 -14.548 1.00 84.25 227 VAL A CA 1
ATOM 1709 C C . VAL A 1 227 ? 18.064 -8.491 -14.632 1.00 84.25 227 VAL A C 1
ATOM 1711 O O . VAL A 1 227 ? 18.832 -9.149 -13.931 1.00 84.25 227 VAL A O 1
ATOM 1714 N N . THR A 1 228 ? 18.499 -7.578 -15.501 1.00 82.50 228 THR A N 1
ATOM 1715 C CA . THR A 1 228 ? 19.914 -7.287 -15.734 1.00 82.50 228 THR A CA 1
ATOM 1716 C C . THR A 1 228 ? 20.247 -5.868 -15.274 1.00 82.50 228 THR A C 1
ATOM 1718 O O . THR A 1 228 ? 19.469 -4.946 -15.516 1.00 82.50 228 THR A O 1
ATOM 1721 N N . PRO A 1 229 ? 21.415 -5.648 -14.640 1.00 72.25 229 PRO A N 1
ATOM 1722 C CA . PRO A 1 229 ? 21.806 -4.323 -14.152 1.00 72.25 229 PRO A CA 1
ATOM 1723 C C . PRO A 1 229 ? 22.129 -3.338 -15.284 1.00 72.25 229 PRO A C 1
ATOM 1725 O O . PRO A 1 229 ? 22.210 -2.136 -15.047 1.00 72.25 229 PRO A O 1
ATOM 1728 N N . GLN A 1 230 ? 22.362 -3.841 -16.497 1.00 83.38 230 GLN A N 1
ATOM 1729 C CA . GLN A 1 230 ? 22.653 -3.076 -17.707 1.00 83.38 230 GLN A CA 1
ATOM 1730 C C . GLN A 1 230 ? 21.940 -3.718 -18.906 1.00 83.38 230 GLN A C 1
ATOM 1732 O O . GLN A 1 230 ? 21.639 -4.920 -18.856 1.00 83.38 230 GLN A O 1
ATOM 1737 N N . PRO A 1 231 ? 21.695 -2.958 -19.991 1.00 87.62 231 PRO A N 1
ATOM 1738 C CA . PRO A 1 231 ? 21.292 -3.520 -21.271 1.00 87.62 231 PRO A CA 1
ATOM 1739 C C . PRO A 1 231 ? 22.190 -4.670 -21.707 1.00 87.62 231 PRO A C 1
ATOM 1741 O O . PRO A 1 231 ? 23.417 -4.581 -21.658 1.00 87.62 231 PRO A O 1
ATOM 1744 N N . ILE A 1 232 ? 21.561 -5.728 -22.193 1.00 89.19 232 ILE A N 1
ATOM 1745 C CA . ILE A 1 232 ? 22.248 -6.836 -22.845 1.00 89.19 232 ILE A CA 1
ATOM 1746 C C . ILE A 1 232 ? 22.278 -6.603 -24.354 1.00 89.19 232 ILE A C 1
ATOM 1748 O O . ILE A 1 232 ? 21.329 -6.074 -24.934 1.00 89.19 232 ILE A O 1
ATOM 1752 N N . HIS A 1 233 ? 23.370 -7.011 -24.994 1.00 89.94 233 HIS A N 1
ATOM 1753 C CA . HIS A 1 233 ? 23.452 -7.053 -26.447 1.00 89.94 233 HIS A CA 1
ATOM 1754 C C . HIS A 1 233 ? 23.072 -8.453 -26.926 1.00 89.94 233 HIS A C 1
ATOM 1756 O O . HIS A 1 233 ? 23.672 -9.433 -26.490 1.00 89.94 233 HIS A O 1
ATOM 1762 N N . LEU A 1 234 ? 22.076 -8.533 -27.806 1.00 90.12 234 LEU A N 1
ATOM 1763 C CA . LEU A 1 234 ? 21.630 -9.777 -28.426 1.00 90.12 234 LEU A CA 1
ATOM 1764 C C . LEU A 1 234 ? 21.885 -9.688 -29.925 1.00 90.12 234 LEU A C 1
ATOM 1766 O O . LEU A 1 234 ? 21.468 -8.724 -30.571 1.00 90.12 234 LEU A O 1
ATOM 1770 N N . GLU A 1 235 ? 22.562 -10.691 -30.472 1.00 91.69 235 GLU A N 1
ATOM 1771 C CA . GLU A 1 235 ? 22.665 -10.844 -31.918 1.00 91.69 235 GLU A CA 1
ATOM 1772 C C . GLU A 1 235 ? 21.331 -11.337 -32.499 1.00 91.69 235 GLU A C 1
ATOM 1774 O O . GLU A 1 235 ? 20.444 -11.815 -31.796 1.00 91.69 235 GLU A O 1
ATOM 1779 N N . ALA A 1 236 ? 21.147 -11.213 -33.812 1.00 91.19 236 ALA A N 1
ATOM 1780 C CA . ALA A 1 236 ? 19.967 -11.787 -34.445 1.00 91.19 236 ALA A CA 1
ATOM 1781 C C . ALA A 1 236 ? 20.055 -13.321 -34.401 1.00 91.19 236 ALA A C 1
ATOM 1783 O O . ALA A 1 236 ? 20.910 -13.915 -35.058 1.00 91.19 236 ALA A O 1
ATOM 1784 N N . GLY A 1 237 ? 19.156 -13.971 -33.665 1.00 94.00 237 GLY A N 1
ATOM 1785 C CA . GLY A 1 237 ? 19.163 -15.425 -33.570 1.00 94.00 237 GLY A CA 1
ATOM 1786 C C . GLY A 1 237 ? 18.332 -15.978 -32.422 1.00 94.00 237 GLY A C 1
ATOM 1787 O O . GLY A 1 237 ? 17.535 -15.281 -31.796 1.00 94.00 237 GLY A O 1
ATOM 1788 N N . ALA A 1 238 ? 18.508 -17.277 -32.184 1.00 95.06 238 ALA A N 1
ATOM 1789 C CA . ALA A 1 238 ? 17.911 -17.959 -31.050 1.00 95.06 238 ALA A CA 1
ATOM 1790 C C . ALA A 1 238 ? 18.803 -17.785 -29.817 1.00 95.06 238 ALA A C 1
ATOM 1792 O O . ALA A 1 238 ? 19.983 -18.127 -29.854 1.00 95.06 238 ALA A O 1
ATOM 1793 N N . HIS A 1 239 ? 18.199 -17.323 -28.729 1.00 94.50 239 HIS A N 1
ATOM 1794 C CA . HIS A 1 239 ? 18.832 -17.188 -27.424 1.00 94.50 239 HIS A CA 1
ATOM 1795 C C . HIS A 1 239 ? 18.093 -18.046 -26.399 1.00 94.50 239 HIS A C 1
ATOM 1797 O O . HIS A 1 239 ? 16.884 -18.263 -26.506 1.00 94.50 239 HIS A O 1
ATOM 1803 N N . THR A 1 240 ? 18.815 -18.546 -25.402 1.00 95.25 240 THR A N 1
ATOM 1804 C CA . THR A 1 240 ? 18.267 -19.398 -24.346 1.00 95.25 240 THR A CA 1
ATOM 1805 C C . THR A 1 240 ? 18.314 -18.684 -23.007 1.00 95.25 240 THR A C 1
ATOM 1807 O O . THR A 1 240 ? 19.388 -18.454 -22.454 1.00 95.25 240 THR A O 1
ATOM 1810 N N . LEU A 1 241 ? 17.137 -18.419 -22.441 1.00 92.81 241 LEU A N 1
ATOM 1811 C CA . LEU A 1 241 ? 16.990 -17.962 -21.065 1.00 92.81 241 LEU A CA 1
ATOM 1812 C C . LEU A 1 241 ? 16.779 -19.168 -20.141 1.00 92.81 241 LEU A C 1
ATOM 1814 O O . LEU A 1 241 ? 15.784 -19.884 -20.251 1.00 92.81 241 LEU A O 1
ATOM 1818 N N . ARG A 1 242 ? 17.717 -19.410 -19.225 1.00 95.19 242 ARG A N 1
ATOM 1819 C CA . ARG A 1 242 ? 17.622 -20.458 -18.205 1.00 95.19 242 ARG A CA 1
ATOM 1820 C C . ARG A 1 242 ? 17.202 -19.852 -16.874 1.00 95.19 242 ARG A C 1
ATOM 1822 O O . ARG A 1 242 ? 17.839 -18.930 -16.370 1.00 95.19 242 ARG A O 1
ATOM 1829 N N . LEU A 1 243 ? 16.163 -20.442 -16.291 1.00 93.50 243 LEU A N 1
ATOM 1830 C CA . LEU A 1 243 ? 15.607 -20.059 -14.999 1.00 93.50 243 LEU A CA 1
ATOM 1831 C C . LEU A 1 243 ? 15.925 -21.126 -13.959 1.00 93.50 243 LEU A C 1
ATOM 1833 O O . LEU A 1 243 ? 15.897 -22.324 -14.245 1.00 93.50 243 LEU A O 1
ATOM 1837 N N . SER A 1 244 ? 16.241 -20.693 -12.749 1.00 94.12 244 SER A N 1
ATOM 1838 C CA . SER A 1 244 ? 16.561 -21.588 -11.640 1.00 94.12 244 SER A CA 1
ATOM 1839 C C . SER A 1 244 ? 16.218 -20.932 -10.316 1.00 94.12 244 SER A C 1
ATOM 1841 O O . SER A 1 244 ? 16.437 -19.736 -10.144 1.00 94.12 244 SER A O 1
ATOM 1843 N N . TYR A 1 245 ? 15.729 -21.704 -9.351 1.00 91.94 245 TYR A N 1
ATOM 1844 C CA . TYR A 1 245 ? 15.545 -21.185 -8.001 1.00 91.94 2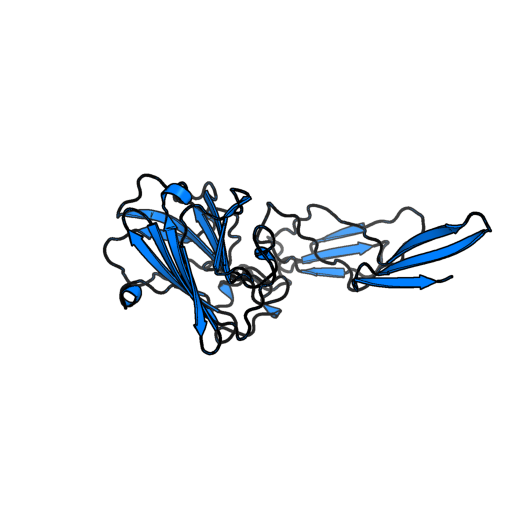45 TYR A CA 1
ATOM 1845 C C . TYR A 1 245 ? 16.905 -20.798 -7.398 1.00 91.94 245 TYR A C 1
ATOM 1847 O O . TYR A 1 245 ? 17.866 -21.571 -7.473 1.00 91.94 245 TYR A O 1
ATOM 1855 N N . ALA A 1 246 ? 17.014 -19.571 -6.893 1.00 91.75 246 ALA A N 1
ATOM 1856 C CA . ALA A 1 246 ? 18.214 -19.011 -6.263 1.00 91.75 246 ALA A CA 1
ATOM 1857 C C . ALA A 1 246 ? 17.990 -18.660 -4.785 1.00 91.75 246 ALA A C 1
ATOM 1859 O O . ALA A 1 246 ? 18.900 -18.130 -4.156 1.00 91.75 246 ALA A O 1
ATOM 1860 N N . GLY A 1 247 ? 16.786 -18.906 -4.259 1.00 87.94 247 GLY A N 1
ATOM 1861 C CA . GLY A 1 247 ? 16.448 -18.588 -2.879 1.00 87.94 247 GLY A CA 1
ATOM 1862 C C . GLY A 1 247 ? 17.151 -19.500 -1.874 1.00 87.94 247 GLY A C 1
ATOM 1863 O O . GLY A 1 247 ? 17.390 -20.678 -2.144 1.00 87.94 247 GLY A O 1
ATOM 1864 N N . ALA A 1 248 ? 17.457 -18.956 -0.701 1.00 85.00 248 ALA A N 1
ATOM 1865 C CA . ALA A 1 248 ? 18.037 -19.672 0.427 1.00 85.00 248 ALA A CA 1
ATOM 1866 C C . ALA A 1 248 ? 17.017 -20.571 1.149 1.00 85.00 248 ALA A C 1
ATOM 1868 O O . ALA A 1 248 ? 17.422 -21.509 1.833 1.00 85.00 248 ALA A O 1
ATOM 1869 N N . ASP A 1 249 ? 15.710 -20.319 0.995 1.00 80.31 249 ASP A N 1
ATOM 1870 C CA . ASP A 1 249 ? 14.652 -21.135 1.593 1.00 80.31 249 ASP A CA 1
ATOM 1871 C C . ASP A 1 249 ? 14.155 -22.195 0.593 1.00 80.31 249 ASP A C 1
ATOM 1873 O O . ASP A 1 249 ? 13.435 -21.855 -0.347 1.00 80.31 249 ASP A O 1
ATOM 1877 N N . PRO A 1 250 ? 14.492 -23.486 0.760 1.00 80.88 250 PRO A N 1
ATOM 1878 C CA . PRO A 1 250 ? 14.127 -24.530 -0.197 1.00 80.88 250 PRO A CA 1
ATOM 1879 C C . PRO A 1 250 ? 12.638 -24.902 -0.167 1.00 80.88 250 PRO A C 1
ATOM 1881 O O . PRO A 1 250 ? 12.195 -25.692 -0.998 1.00 80.88 250 PRO A O 1
ATOM 1884 N N . THR A 1 251 ? 11.870 -24.391 0.798 1.00 79.06 251 THR A N 1
ATOM 1885 C CA . THR A 1 251 ? 10.435 -24.682 0.935 1.00 79.06 251 THR A CA 1
ATOM 1886 C C . THR A 1 251 ? 9.553 -23.685 0.189 1.00 79.06 251 THR A C 1
ATOM 1888 O O . THR A 1 251 ? 8.348 -23.906 0.054 1.00 79.06 251 THR A O 1
ATOM 1891 N N . ARG A 1 252 ? 10.144 -22.598 -0.318 1.00 77.88 252 ARG A N 1
ATOM 1892 C CA . ARG A 1 252 ? 9.443 -21.553 -1.064 1.00 77.88 252 ARG A CA 1
ATOM 1893 C C . ARG A 1 252 ? 9.640 -21.700 -2.569 1.00 77.88 252 ARG A C 1
ATOM 1895 O O . ARG A 1 252 ? 10.492 -22.445 -3.047 1.00 77.88 252 ARG A O 1
ATOM 1902 N N . ALA A 1 253 ? 8.807 -20.989 -3.319 1.00 78.75 253 ALA A N 1
ATOM 1903 C CA . ALA A 1 253 ? 8.838 -20.965 -4.772 1.00 78.75 253 ALA A CA 1
ATOM 1904 C C . ALA A 1 253 ? 9.018 -19.531 -5.273 1.00 78.75 253 ALA A C 1
ATOM 1906 O O . ALA A 1 253 ? 8.463 -18.593 -4.704 1.00 78.75 253 ALA A O 1
ATOM 1907 N N . ALA A 1 254 ? 9.774 -19.392 -6.360 1.00 79.31 254 ALA A N 1
ATOM 1908 C CA . ALA A 1 254 ? 9.818 -18.179 -7.162 1.00 79.31 254 ALA A CA 1
ATOM 1909 C C . ALA A 1 254 ? 8.711 -18.260 -8.225 1.00 79.31 254 ALA A C 1
ATOM 1911 O O . ALA A 1 254 ? 8.639 -19.257 -8.950 1.00 79.31 254 ALA A O 1
ATOM 1912 N N . ILE A 1 255 ? 7.854 -17.243 -8.313 1.00 77.94 255 ILE A N 1
ATOM 1913 C CA . ILE A 1 255 ? 6.759 -17.180 -9.295 1.00 77.94 255 ILE A CA 1
ATOM 1914 C C . ILE A 1 255 ? 7.161 -16.209 -10.404 1.00 77.94 255 ILE A C 1
ATOM 1916 O O . ILE A 1 255 ? 7.715 -15.148 -10.128 1.00 77.94 255 ILE A O 1
ATOM 1920 N N . VAL A 1 256 ? 6.944 -16.596 -11.660 1.00 80.62 256 VAL A N 1
ATOM 1921 C CA . VAL A 1 256 ? 7.280 -15.785 -12.836 1.00 80.62 256 VAL A CA 1
ATOM 1922 C C . VAL A 1 256 ? 6.134 -15.882 -13.832 1.00 80.62 256 VAL A C 1
ATOM 1924 O O . VAL A 1 256 ? 5.890 -16.961 -14.370 1.00 80.62 256 VAL A O 1
ATOM 1927 N N . ASP A 1 257 ? 5.460 -14.764 -14.090 1.00 79.81 257 ASP A N 1
ATOM 1928 C CA . ASP A 1 257 ? 4.369 -14.703 -15.071 1.00 79.81 257 ASP A CA 1
ATOM 1929 C C . ASP A 1 257 ? 4.891 -14.558 -16.506 1.00 79.81 257 ASP A C 1
ATOM 1931 O O . ASP A 1 257 ? 4.331 -15.123 -17.446 1.00 79.81 257 ASP A O 1
ATOM 1935 N N . GLY A 1 258 ? 6.001 -13.839 -16.692 1.00 84.44 258 GLY A N 1
ATOM 1936 C CA . GLY A 1 258 ? 6.616 -13.663 -18.001 1.00 84.44 258 GLY A CA 1
ATOM 1937 C C . GLY A 1 258 ? 7.900 -12.841 -17.971 1.00 84.44 258 GLY A C 1
ATOM 1938 O O . GLY A 1 258 ? 8.316 -12.331 -16.935 1.00 84.44 258 GLY A O 1
ATOM 1939 N N . PHE A 1 259 ? 8.518 -12.713 -19.145 1.00 85.69 259 PHE A N 1
ATOM 1940 C CA . PHE A 1 259 ? 9.656 -11.829 -19.386 1.00 85.69 259 PHE A CA 1
ATOM 1941 C C . PHE A 1 259 ? 9.294 -10.839 -20.481 1.00 85.69 259 PHE A C 1
ATOM 1943 O O . PHE A 1 259 ? 8.726 -11.223 -21.505 1.00 85.69 259 PHE A O 1
ATOM 1950 N N . LEU A 1 260 ? 9.675 -9.580 -20.283 1.00 85.94 260 LEU A N 1
ATOM 1951 C CA . LEU A 1 260 ? 9.599 -8.554 -21.310 1.00 85.94 260 LEU A CA 1
ATOM 1952 C C . LEU A 1 260 ? 11.005 -8.267 -21.832 1.00 85.94 260 LEU A C 1
ATOM 1954 O O . LEU A 1 260 ? 11.888 -7.877 -21.073 1.00 85.94 260 LEU A O 1
ATOM 1958 N N . LEU A 1 261 ? 11.204 -8.434 -23.139 1.00 87.25 261 LEU A N 1
ATOM 1959 C CA . LEU A 1 261 ? 12.389 -7.925 -23.819 1.00 87.25 261 LEU A CA 1
ATOM 1960 C C . LEU A 1 261 ? 12.053 -6.548 -24.379 1.00 87.25 261 LEU A C 1
ATOM 1962 O O . LEU A 1 261 ? 11.192 -6.418 -25.250 1.00 87.25 261 LEU A O 1
ATOM 1966 N N . GLN A 1 262 ? 12.749 -5.531 -23.885 1.00 86.44 262 GLN A N 1
ATOM 1967 C CA . GLN A 1 262 ? 12.582 -4.153 -24.320 1.00 86.44 262 GLN A CA 1
ATOM 1968 C C . GLN A 1 262 ? 13.900 -3.634 -24.908 1.00 86.44 262 GLN A C 1
ATOM 1970 O O . GLN A 1 262 ? 14.960 -3.877 -24.324 1.00 86.44 262 GLN A O 1
ATOM 1975 N N . PRO A 1 263 ? 13.877 -2.926 -26.052 1.00 89.12 263 PRO A N 1
ATOM 1976 C CA . PRO A 1 263 ? 15.078 -2.286 -26.567 1.00 89.12 263 PRO A CA 1
ATOM 1977 C C . PRO A 1 263 ? 15.551 -1.204 -25.593 1.00 89.12 263 PRO A C 1
ATOM 1979 O O . PRO A 1 263 ? 14.756 -0.381 -25.146 1.00 89.12 263 PRO A O 1
ATOM 1982 N N . ALA A 1 264 ? 16.853 -1.170 -25.307 1.00 89.69 264 ALA A N 1
ATOM 1983 C CA . ALA A 1 264 ? 17.441 -0.092 -24.511 1.00 89.69 264 ALA A CA 1
ATOM 1984 C C . ALA A 1 264 ? 17.355 1.260 -25.235 1.00 89.69 264 ALA A C 1
ATOM 1986 O O . ALA A 1 264 ? 17.096 2.283 -24.613 1.00 89.69 264 ALA A O 1
ATOM 1987 N N . VAL A 1 265 ? 17.502 1.249 -26.565 1.00 90.69 265 VAL A N 1
ATOM 1988 C CA . VAL A 1 265 ? 17.341 2.431 -27.416 1.00 90.69 265 VAL A CA 1
ATOM 1989 C C . VAL A 1 265 ? 16.399 2.102 -28.567 1.00 90.69 265 VAL A C 1
ATOM 1991 O O . VAL A 1 265 ? 16.671 1.208 -29.370 1.00 90.69 265 VAL A O 1
ATOM 1994 N N . ALA A 1 266 ? 15.302 2.846 -28.678 1.00 92.12 266 ALA A N 1
ATOM 1995 C CA . ALA A 1 266 ? 14.418 2.797 -29.834 1.00 92.12 266 ALA A CA 1
ATOM 1996 C C . ALA A 1 266 ? 14.881 3.831 -30.865 1.00 92.12 266 ALA A C 1
ATOM 1998 O O . ALA A 1 266 ? 15.010 5.011 -30.547 1.00 92.12 266 ALA A O 1
ATOM 1999 N N . THR A 1 267 ? 15.131 3.412 -32.107 1.00 93.62 267 THR A N 1
ATOM 2000 C CA . THR A 1 267 ? 15.544 4.324 -33.186 1.00 93.62 267 THR A CA 1
ATOM 2001 C C . THR A 1 267 ? 14.488 4.424 -34.278 1.00 93.62 267 THR A C 1
ATOM 2003 O O . THR A 1 267 ? 13.873 3.431 -34.662 1.00 93.62 267 THR A O 1
ATOM 2006 N N . LYS A 1 268 ? 14.287 5.637 -34.799 1.00 94.62 268 LYS A N 1
ATOM 2007 C CA . LYS A 1 268 ? 13.412 5.918 -35.938 1.00 94.62 268 LYS A CA 1
ATOM 2008 C C . LYS A 1 268 ? 14.142 6.803 -36.937 1.00 94.62 268 LYS A C 1
ATOM 2010 O O . LYS A 1 268 ? 14.478 7.937 -36.618 1.00 94.62 268 LYS A O 1
ATOM 2015 N N . THR A 1 269 ? 14.333 6.300 -38.150 1.00 95.81 269 THR A N 1
ATOM 2016 C CA . THR A 1 269 ? 14.880 7.085 -39.260 1.00 95.81 269 THR A CA 1
ATOM 2017 C C . THR A 1 269 ? 13.741 7.633 -40.106 1.00 95.81 269 THR A C 1
ATOM 2019 O O . THR A 1 269 ? 12.881 6.884 -40.571 1.00 95.81 269 THR A O 1
ATOM 2022 N N . LEU A 1 270 ? 13.727 8.946 -40.293 1.00 94.38 270 LEU A N 1
ATOM 2023 C CA . LEU A 1 270 ? 12.837 9.656 -41.199 1.00 94.38 270 LEU A CA 1
ATOM 2024 C C . LEU A 1 270 ? 13.648 10.038 -42.434 1.00 94.38 270 LEU A C 1
ATOM 2026 O O . LEU A 1 270 ? 14.707 10.637 -42.296 1.00 94.38 270 LEU A O 1
ATOM 2030 N N . ALA A 1 271 ? 13.166 9.687 -43.622 1.00 95.38 271 ALA A N 1
ATOM 2031 C CA . ALA A 1 271 ? 13.793 10.080 -44.879 1.00 95.38 271 ALA A CA 1
ATOM 2032 C C . ALA A 1 271 ? 12.916 11.117 -45.581 1.00 95.38 271 ALA A C 1
ATOM 2034 O O . ALA A 1 271 ? 11.704 10.920 -45.719 1.00 95.38 271 ALA A O 1
ATOM 2035 N N . SER A 1 272 ? 13.516 12.216 -46.022 1.00 91.56 272 SER A N 1
ATOM 2036 C CA . SER A 1 272 ? 12.850 13.205 -46.865 1.00 91.56 272 SER A CA 1
ATOM 2037 C C . SER A 1 272 ? 12.881 12.783 -48.344 1.00 91.56 272 SER A C 1
ATOM 2039 O O . SER A 1 272 ? 13.678 11.928 -48.741 1.00 91.56 272 SER A O 1
ATOM 2041 N N . PRO A 1 273 ? 12.024 13.372 -49.201 1.00 93.00 273 PRO A N 1
ATOM 2042 C CA . PRO A 1 273 ? 11.992 13.049 -50.631 1.00 93.00 273 PRO A CA 1
ATOM 2043 C C . PRO A 1 273 ? 13.298 13.337 -51.388 1.00 93.00 273 PRO A C 1
ATOM 2045 O O . PRO A 1 273 ? 13.535 12.742 -52.435 1.00 93.00 273 PRO A O 1
ATOM 2048 N N . ASP A 1 274 ? 14.128 14.250 -50.880 1.00 93.19 274 ASP A N 1
ATOM 2049 C CA . ASP A 1 274 ? 15.445 14.601 -51.428 1.00 93.19 274 ASP A CA 1
ATOM 2050 C C . ASP A 1 274 ? 16.586 13.713 -50.894 1.00 93.19 274 ASP A C 1
ATOM 2052 O O . ASP A 1 274 ? 17.732 13.867 -51.312 1.00 93.19 274 ASP A O 1
ATOM 2056 N N . GLY A 1 275 ? 16.274 12.746 -50.025 1.00 91.62 275 GLY A N 1
ATOM 2057 C CA . GLY A 1 275 ? 17.218 11.753 -49.519 1.00 91.62 275 GLY A CA 1
ATOM 2058 C C . GLY A 1 275 ? 17.951 12.140 -48.236 1.00 91.62 275 GLY A C 1
ATOM 2059 O O . GLY A 1 275 ? 18.733 11.320 -47.752 1.00 91.62 275 GLY A O 1
ATOM 2060 N N . ALA A 1 276 ? 17.697 13.322 -47.660 1.00 94.12 276 ALA A N 1
ATOM 2061 C CA . ALA A 1 276 ? 18.183 13.635 -46.317 1.00 94.12 276 ALA A CA 1
ATOM 2062 C C . ALA A 1 276 ? 17.543 12.692 -45.281 1.00 94.12 276 ALA A C 1
ATOM 2064 O O . ALA A 1 276 ? 16.416 12.209 -45.454 1.00 94.12 276 ALA A O 1
ATOM 2065 N N . GLN A 1 277 ? 18.282 12.387 -44.216 1.00 96.81 277 GLN A N 1
ATOM 2066 C CA . GLN A 1 277 ? 17.821 11.490 -43.163 1.00 96.81 277 GLN A CA 1
ATOM 2067 C C . GLN A 1 277 ? 17.855 12.213 -41.825 1.00 96.81 277 GLN A C 1
ATOM 2069 O O . GLN A 1 277 ? 18.796 12.916 -41.523 1.00 96.81 277 GLN A O 1
ATOM 2074 N N . LEU A 1 278 ? 16.823 12.019 -41.014 1.00 94.38 278 LEU A N 1
ATOM 2075 C CA . LEU A 1 278 ? 16.825 12.393 -39.607 1.00 94.38 278 LEU A CA 1
ATOM 2076 C C . LEU A 1 278 ? 16.669 11.110 -38.803 1.00 94.38 278 LEU A C 1
ATOM 2078 O O . LEU A 1 278 ? 15.628 10.446 -38.869 1.00 94.38 278 LEU A O 1
ATOM 2082 N N . LYS A 1 279 ? 17.697 10.737 -38.050 1.00 96.38 279 LYS A N 1
ATOM 2083 C CA . LYS A 1 279 ? 17.672 9.574 -37.168 1.00 96.38 279 LYS A CA 1
ATOM 2084 C C . LYS A 1 279 ? 17.386 10.027 -35.747 1.00 96.38 279 LYS A C 1
ATOM 2086 O O . LYS A 1 279 ? 18.210 10.676 -35.125 1.00 96.38 279 LYS A O 1
ATOM 2091 N N . LEU A 1 280 ? 16.233 9.639 -35.218 1.00 95.75 280 LEU A N 1
ATOM 2092 C CA . LEU A 1 280 ? 15.854 9.840 -33.822 1.00 95.75 280 LEU A CA 1
ATOM 2093 C C . LEU A 1 280 ? 16.232 8.599 -33.014 1.00 95.75 280 LEU A C 1
ATOM 2095 O O . LEU A 1 280 ? 15.929 7.486 -33.441 1.00 95.75 280 LEU A O 1
ATOM 2099 N N . GLY A 1 281 ? 16.851 8.775 -31.851 1.00 95.38 281 GLY A N 1
ATOM 2100 C CA . GLY A 1 281 ? 17.140 7.715 -30.887 1.00 95.38 281 GLY A CA 1
ATOM 2101 C C . GLY A 1 281 ? 16.572 8.072 -29.520 1.00 95.38 281 GLY A C 1
ATOM 2102 O O . GLY A 1 281 ? 16.908 9.119 -28.977 1.00 95.38 281 GLY A O 1
ATOM 2103 N N . PHE A 1 282 ? 15.718 7.220 -28.964 1.00 93.38 282 PHE A N 1
ATOM 2104 C CA . PHE A 1 282 ? 15.156 7.387 -27.628 1.00 93.38 282 PHE A CA 1
ATOM 2105 C C . PHE A 1 282 ? 15.707 6.311 -26.695 1.00 93.38 282 PHE A C 1
ATOM 2107 O O . PHE A 1 282 ? 15.473 5.120 -26.915 1.00 93.38 282 PHE A O 1
ATOM 2114 N N . ASP A 1 283 ? 16.449 6.738 -25.678 1.00 88.62 283 ASP A N 1
ATOM 2115 C CA . ASP A 1 283 ? 16.923 5.879 -24.599 1.00 88.62 283 ASP A CA 1
ATOM 2116 C C . ASP A 1 283 ? 15.749 5.573 -23.661 1.00 88.62 283 ASP A C 1
ATOM 2118 O O . ASP A 1 283 ? 15.248 6.450 -22.955 1.00 88.62 283 ASP A O 1
ATOM 2122 N N . MET A 1 284 ? 15.294 4.320 -23.678 1.00 82.75 284 MET A N 1
ATOM 2123 C CA . MET A 1 284 ? 14.140 3.866 -22.903 1.00 82.75 284 MET A CA 1
ATOM 2124 C C . MET A 1 284 ? 14.438 3.757 -21.401 1.00 82.75 284 MET A C 1
ATOM 2126 O O . MET A 1 284 ? 13.499 3.632 -20.619 1.00 82.75 284 MET A O 1
ATOM 2130 N N . LEU A 1 285 ? 15.712 3.777 -20.995 1.00 78.31 285 LEU A N 1
ATOM 2131 C CA . LEU A 1 285 ? 16.128 3.716 -19.593 1.00 78.31 285 LEU A CA 1
ATOM 2132 C C . LEU A 1 285 ? 16.251 5.112 -18.985 1.00 78.31 285 LEU A C 1
ATOM 2134 O O . LEU A 1 285 ? 15.830 5.334 -17.855 1.00 78.31 285 LEU A O 1
ATOM 2138 N N . GLN A 1 286 ? 16.830 6.050 -19.733 1.00 81.62 286 GLN A N 1
ATOM 2139 C CA . GLN A 1 286 ? 17.080 7.418 -19.270 1.00 81.62 286 GLN A CA 1
ATOM 2140 C C . GLN A 1 286 ? 15.980 8.403 -19.681 1.00 81.62 286 GLN A C 1
ATOM 2142 O O . GLN A 1 286 ? 16.009 9.561 -19.268 1.00 81.62 286 GLN A O 1
ATOM 2147 N N . GLY A 1 287 ? 15.047 7.990 -20.543 1.00 85.06 287 GLY A N 1
ATOM 2148 C CA . GLY A 1 287 ? 14.010 8.866 -21.090 1.00 85.06 287 GLY A CA 1
ATOM 2149 C C . GLY A 1 287 ? 14.569 9.988 -21.970 1.00 85.06 287 GLY A C 1
ATOM 2150 O O . GLY A 1 287 ? 13.946 11.041 -22.099 1.00 85.06 287 GLY A O 1
ATOM 2151 N N . THR A 1 288 ? 15.762 9.800 -22.541 1.00 90.19 288 THR A N 1
ATOM 2152 C CA . THR A 1 288 ? 16.489 10.852 -23.262 1.00 90.19 288 THR A CA 1
ATOM 2153 C C . THR A 1 288 ? 16.339 10.686 -24.771 1.00 90.19 288 THR A C 1
ATOM 2155 O O . THR A 1 288 ? 16.517 9.595 -25.311 1.00 90.19 288 THR A O 1
ATOM 2158 N N . LEU A 1 289 ? 16.032 11.786 -25.465 1.00 93.25 289 LEU A N 1
ATOM 2159 C CA . LEU A 1 289 ? 15.950 11.845 -26.924 1.00 93.25 289 LEU A CA 1
ATOM 2160 C C . LEU A 1 289 ? 17.250 12.404 -27.516 1.00 93.25 289 LEU A C 1
ATOM 2162 O O . LEU A 1 289 ? 17.720 13.467 -27.122 1.00 93.25 289 LEU A O 1
ATOM 2166 N N . THR A 1 290 ? 17.777 11.706 -28.512 1.00 95.06 290 THR A N 1
ATOM 2167 C CA . THR A 1 290 ? 18.917 12.107 -29.344 1.00 95.06 290 THR A CA 1
ATOM 2168 C C . THR A 1 290 ? 18.495 12.143 -30.806 1.00 95.06 290 THR A C 1
ATOM 2170 O O . THR A 1 290 ? 17.558 11.443 -31.204 1.00 95.06 290 THR A O 1
ATOM 2173 N N . TRP A 1 291 ? 19.167 12.959 -31.614 1.00 93.88 291 TRP A N 1
ATOM 2174 C CA . TRP A 1 291 ? 18.949 12.987 -33.054 1.00 93.88 291 TRP A CA 1
ATOM 2175 C C . TRP A 1 291 ? 20.243 13.243 -33.825 1.00 93.88 291 TRP A C 1
ATOM 2177 O O . TRP A 1 291 ? 21.172 13.846 -33.291 1.00 93.88 291 TRP A O 1
ATOM 2187 N N . ASP A 1 292 ? 20.275 12.758 -35.064 1.00 92.81 292 ASP A N 1
ATOM 2188 C CA . ASP A 1 292 ? 21.385 12.876 -36.015 1.00 92.81 292 ASP A CA 1
ATOM 2189 C C . ASP A 1 292 ? 20.825 13.159 -37.423 1.00 92.81 292 ASP A C 1
ATOM 2191 O O . ASP A 1 292 ? 19.779 12.599 -37.775 1.00 92.81 292 ASP A O 1
ATOM 2195 N N . GLU A 1 293 ? 21.488 14.034 -38.185 1.00 85.00 293 GLU A N 1
ATOM 2196 C CA . GLU A 1 293 ? 21.096 14.514 -39.531 1.00 85.00 293 GLU A CA 1
ATOM 2197 C C . GLU A 1 293 ? 22.090 14.067 -40.617 1.00 85.00 293 GLU A C 1
ATOM 2199 O O . GLU A 1 293 ? 23.315 14.145 -40.371 1.00 85.00 293 GLU A O 1
#

pLDDT: mean 88.41, std 12.37, range [41.53, 98.81]